Protein AF-0000000072271164 (afdb_homodimer)

Secondary structure (DSSP, 8-state):
---EEEEEEPPPBPP-TTS-GGGPPBPTTTTTTHHHHHHH-SSPPSEEEE-SSHHHHHHHHHHHHHHT--EEE-TT-SPS---S-----HHHHHHHHHHHHHSTTS--STTS-HHHHHHHHHHHHHHHHHH---SEEEEEE-HHHHHHHHHHHHT--HHHHHHH--TT-EEEEETTT-PBPP---/---EEEEEEPPPBP--TTS-GGGPPBPTTTTTTHHHHHHH-SSPPSEEEE-SSHHHHHHHHHHHHHHT--EEE-TT-SPS---S-----HHHHHHHHHHHHHSTTS--STTS-HHHHHHHHHHHHHHHHHH---SEEEEEE-HHHHHHHHHHHHT--HHHHHHH--TT-EEEEETTT-PBPP---

Foldseek 3Di:
DFFKEKEAEFFDWDDDPPAFPLATAHDPCRCVCVVVLCVQDPPPAQEEEEAPRHRQQVRRVVNCVVSVHYYDYDPLQAAFAARDPDDDDPVVVLVQVLVLQVVQVDCRHHDHGNVRSQVSNVVRLVVVCVVDVTRYYYYYGHLQNLLSNLCVLAVHRSSVSSVVRDHRDIFMARSPSSHTDPRPD/DFFKEKEAEFFDWDDDPPAFPLATAHDPCRCVCVVVLCVQDPPQAQEEEEAPRRRQQVRRVVNCVVSVHYYDYDPLQAAFAARDRDDDDPVVVLVQVLVLQVVQVDDRHHDHGNVRSQVSNVVRLVVVCVVDVTRYYYYYGHLQNLLSNLCVLAVHRSSVSSVPRHHRDIFMARSPSSHTDPRPD

pLDDT: mean 94.91, std 8.64, range [38.69, 99.0]

Nearest PDB structures (foldseek):
  2qni-assembly1_A-2  TM=7.918E-01  e=1.607E-12  Agrobacterium fabrum str. C58
  6s2q-assembly2_D  TM=7.439E-01  e=1.035E-08  Mycobacterium tuberculosis H37Rv
  6s2q-assembly1_A  TM=7.344E-01  e=2.408E-08  Mycobacterium tuberculosis H37Rv
  3hjg-assembly1_B  TM=7.198E-01  e=5.602E-08  Vibrio parahaemolyticus
  2a6p-assembly1_B  TM=6.853E-01  e=3.933E-07  Mycobacterium tuberculosis H37Rv

Organism: Deinococcus radiodurans (strain ATCC 13939 / DSM 20539 / JCM 16871 / CCUG 27074 / LMG 4051 / NBRC 15346 / NCIMB 9279 / VKM B-1422 / R1) (NCBI:txid243230)

Structure (mmCIF, N/CA/C/O backbone):
data_AF-0000000072271164-model_v1
#
loop_
_entity.id
_entity.type
_entity.pdbx_description
1 polymer 'Histidine phosphatase family protein'
#
loop_
_atom_site.group_PDB
_atom_site.id
_atom_site.type_symbol
_atom_site.label_atom_id
_atom_site.label_alt_id
_atom_site.label_comp_id
_atom_site.label_asym_id
_atom_site.label_entity_id
_atom_site.label_seq_id
_atom_site.pdbx_PDB_ins_code
_atom_site.Cartn_x
_atom_site.Cartn_y
_atom_site.Cartn_z
_atom_site.occupancy
_atom_site.B_iso_or_equiv
_atom_site.auth_seq_id
_atom_site.auth_comp_id
_atom_site.auth_asym_id
_atom_site.auth_atom_id
_atom_site.pdbx_PDB_model_num
ATOM 1 N N . MET A 1 1 ? 17.078 21.047 15.586 1 64.75 1 MET A N 1
ATOM 2 C CA . MET A 1 1 ? 15.656 21.344 15.812 1 64.75 1 MET A CA 1
ATOM 3 C C . MET A 1 1 ? 14.789 20.156 15.438 1 64.75 1 MET A C 1
ATOM 5 O O . MET A 1 1 ? 15.141 19.375 14.547 1 64.75 1 MET A O 1
ATOM 9 N N . PRO A 1 2 ? 13.766 19.875 16.188 1 86.12 2 PRO A N 1
ATOM 10 C CA . PRO A 1 2 ? 12.984 18.672 15.883 1 86.12 2 PRO A CA 1
ATOM 11 C C . PRO A 1 2 ? 12.266 18.766 14.539 1 86.12 2 PRO A C 1
ATOM 13 O O . PRO A 1 2 ? 11.836 19.844 14.133 1 86.12 2 PRO A O 1
ATOM 16 N N . ARG A 1 3 ? 12.266 17.75 13.75 1 95.94 3 ARG A N 1
ATOM 17 C CA . ARG A 1 3 ? 11.625 17.688 12.445 1 95.94 3 ARG A CA 1
ATOM 18 C C . ARG A 1 3 ? 10.102 17.734 12.578 1 95.94 3 ARG A C 1
ATOM 20 O O . ARG A 1 3 ? 9.547 17.297 13.586 1 95.94 3 ARG A O 1
ATOM 27 N N . THR A 1 4 ? 9.422 18.438 11.633 1 97.75 4 THR A N 1
ATOM 28 C CA . THR A 1 4 ? 7.969 18.609 11.648 1 97.75 4 THR A CA 1
ATOM 29 C C . THR A 1 4 ? 7.312 17.75 10.57 1 97.75 4 THR A C 1
ATOM 31 O O . THR A 1 4 ? 7.805 17.672 9.445 1 97.75 4 THR A O 1
ATOM 34 N N . LEU A 1 5 ? 6.266 17.109 10.984 1 98.44 5 LEU A N 1
ATOM 35 C CA . LEU A 1 5 ? 5.434 16.328 10.07 1 98.44 5 LEU A CA 1
ATOM 36 C C . LEU A 1 5 ? 4.016 16.875 10.023 1 98.44 5 LEU A C 1
ATOM 38 O O . LEU A 1 5 ? 3.307 16.891 11.031 1 98.44 5 LEU A O 1
ATOM 42 N N . HIS A 1 6 ? 3.623 17.406 8.867 1 98.75 6 HIS A N 1
ATOM 43 C CA . HIS A 1 6 ? 2.232 17.766 8.625 1 98.75 6 HIS A CA 1
ATOM 44 C C . HIS A 1 6 ? 1.462 16.594 8.008 1 98.75 6 HIS A C 1
ATOM 46 O O . HIS A 1 6 ? 1.833 16.094 6.941 1 98.75 6 HIS A O 1
ATOM 52 N N . LEU A 1 7 ? 0.454 16.109 8.711 1 98.88 7 LEU A N 1
ATOM 53 C CA . LEU A 1 7 ? -0.49 15.164 8.133 1 98.88 7 LEU A CA 1
ATOM 54 C C . LEU A 1 7 ? -1.737 15.883 7.629 1 98.88 7 LEU A C 1
ATOM 56 O O . LEU A 1 7 ? -2.385 16.625 8.375 1 98.88 7 LEU A O 1
ATOM 60 N N . ILE A 1 8 ? -2.051 15.656 6.367 1 98.88 8 ILE A N 1
ATOM 61 C CA . ILE A 1 8 ? -3.16 16.359 5.727 1 98.88 8 ILE A CA 1
ATOM 62 C C . ILE A 1 8 ? -4.145 15.344 5.145 1 98.88 8 ILE A C 1
ATOM 64 O O . ILE A 1 8 ? -3.744 14.422 4.422 1 98.88 8 ILE A O 1
ATOM 68 N N . LYS A 1 9 ? -5.406 15.445 5.484 1 98.94 9 LYS A N 1
ATOM 69 C CA . LYS A 1 9 ? -6.438 14.656 4.816 1 98.94 9 LYS A CA 1
ATOM 70 C C . LYS A 1 9 ? -6.719 15.195 3.418 1 98.94 9 LYS A C 1
ATOM 72 O O . LYS A 1 9 ? -6.836 16.406 3.223 1 98.94 9 LYS A O 1
ATOM 77 N N . HIS A 1 10 ? -6.867 14.367 2.473 1 98.88 10 HIS A N 1
ATOM 78 C CA . HIS A 1 10 ? -7.125 14.742 1.088 1 98.88 10 HIS A CA 1
ATOM 79 C C . HIS A 1 10 ? -8.383 15.586 0.973 1 98.88 10 HIS A C 1
ATOM 81 O O . HIS A 1 10 ? -9.164 15.688 1.925 1 98.88 10 HIS A O 1
ATOM 87 N N . GLY A 1 11 ? -8.523 16.266 -0.207 1 98.81 11 GLY A N 1
ATOM 88 C CA . GLY A 1 11 ? -9.719 17.031 -0.505 1 98.81 11 GLY A CA 1
ATOM 89 C C . GLY A 1 11 ? -10.945 16.172 -0.714 1 98.81 11 GLY A C 1
ATOM 90 O O . GLY A 1 11 ? -10.836 14.945 -0.822 1 98.81 11 GLY A O 1
ATOM 91 N N . GLN A 1 12 ? -12.086 16.781 -0.819 1 98.25 12 GLN A N 1
ATOM 92 C CA . GLN A 1 12 ? -13.367 16.094 -0.943 1 98.25 12 GLN A CA 1
ATOM 93 C C . GLN A 1 12 ? -13.445 15.305 -2.24 1 98.25 12 GLN A C 1
ATOM 95 O O . GLN A 1 12 ? -13.289 15.859 -3.328 1 98.25 12 GLN A O 1
ATOM 100 N N . PRO A 1 13 ? -13.703 13.984 -2.135 1 97.44 13 PRO A N 1
ATOM 101 C CA . PRO A 1 13 ? -13.844 13.18 -3.354 1 97.44 13 PRO A CA 1
ATOM 102 C C . PRO A 1 13 ? -15.258 13.219 -3.93 1 97.44 13 PRO A C 1
ATOM 104 O O . PRO A 1 13 ? -16.219 13.531 -3.211 1 97.44 13 PRO A O 1
ATOM 107 N N . THR A 1 14 ? -15.336 12.969 -5.238 1 95.62 14 THR A N 1
ATOM 108 C CA . THR A 1 14 ? -16.625 12.633 -5.824 1 95.62 14 THR A CA 1
ATOM 109 C C . THR A 1 14 ? -17.016 11.195 -5.473 1 95.62 14 THR A C 1
ATOM 111 O O . THR A 1 14 ? -16.266 10.258 -5.746 1 95.62 14 THR A O 1
ATOM 114 N N . LEU A 1 15 ? -18.172 11.07 -4.832 1 89.75 15 LEU A N 1
ATOM 115 C CA . LEU A 1 15 ? -18.656 9.734 -4.512 1 89.75 15 LEU A CA 1
ATOM 116 C C . LEU A 1 15 ? -19.266 9.062 -5.742 1 89.75 15 LEU A C 1
ATOM 118 O O . LEU A 1 15 ? -20.188 9.602 -6.352 1 89.75 15 LEU A O 1
ATOM 122 N N . VAL A 1 16 ? -18.672 8 -6.16 1 88.38 16 VAL A N 1
ATOM 123 C CA . VAL A 1 16 ? -19.156 7.266 -7.32 1 88.38 16 VAL A CA 1
ATOM 124 C C . VAL A 1 16 ? -19.656 5.891 -6.891 1 88.38 16 VAL A C 1
ATOM 126 O O . VAL A 1 16 ? -18.875 5.039 -6.461 1 88.38 16 VAL A O 1
ATOM 129 N N . PRO A 1 17 ? -20.938 5.668 -7.102 1 84.5 17 PRO A N 1
ATOM 130 C CA . PRO A 1 17 ? -21.484 4.367 -6.707 1 84.5 17 PRO A CA 1
ATOM 131 C C . PRO A 1 17 ? -20.797 3.201 -7.41 1 84.5 17 PRO A C 1
ATOM 133 O O . PRO A 1 17 ? -20.359 3.338 -8.555 1 84.5 17 PRO A O 1
ATOM 136 N N . ASP A 1 18 ? -20.594 2.047 -6.77 1 84.44 18 ASP A N 1
ATOM 137 C CA . ASP A 1 18 ? -20.094 0.778 -7.289 1 84.44 18 ASP A CA 1
ATOM 138 C C . ASP A 1 18 ? -18.609 0.874 -7.637 1 84.44 18 ASP A C 1
ATOM 140 O O . ASP A 1 18 ? -18.062 -0.008 -8.305 1 84.44 18 ASP A O 1
ATOM 144 N N . VAL A 1 19 ? -18.062 2.07 -7.379 1 87.88 19 VAL A N 1
ATOM 145 C CA . VAL A 1 19 ? -16.609 2.227 -7.516 1 87.88 19 VAL A CA 1
ATOM 146 C C . VAL A 1 19 ? -15.969 2.273 -6.137 1 87.88 19 VAL A C 1
ATOM 148 O O . VAL A 1 19 ? -16.406 3.029 -5.266 1 87.88 19 VAL A O 1
ATOM 151 N N . PRO A 1 20 ? -14.984 1.447 -5.961 1 90 20 PRO A N 1
ATOM 152 C CA . PRO A 1 20 ? -14.32 1.476 -4.656 1 90 20 PRO A CA 1
ATOM 153 C C . PRO A 1 20 ? -13.766 2.855 -4.309 1 90 20 PRO A C 1
ATOM 155 O O . PRO A 1 20 ? -13.25 3.559 -5.184 1 90 20 PRO A O 1
ATOM 158 N N . ALA A 1 21 ? -13.805 3.203 -3.066 1 91.94 21 ALA A N 1
ATOM 159 C CA . ALA A 1 21 ? -13.445 4.539 -2.592 1 91.94 21 ALA A CA 1
ATOM 160 C C . ALA A 1 21 ? -12 4.879 -2.951 1 91.94 21 ALA A C 1
ATOM 162 O O . ALA A 1 21 ? -11.68 6.035 -3.225 1 91.94 21 ALA A O 1
ATOM 163 N N . HIS A 1 22 ? -11.133 3.875 -2.988 1 95 22 HIS A N 1
ATOM 164 C CA . HIS A 1 22 ? -9.719 4.137 -3.236 1 95 22 HIS A CA 1
ATOM 165 C C . HIS A 1 22 ? -9.477 4.547 -4.684 1 95 22 HIS A C 1
ATOM 167 O O . HIS A 1 22 ? -8.383 4.992 -5.035 1 95 22 HIS A O 1
ATOM 173 N N . GLU A 1 23 ? -10.547 4.496 -5.492 1 94.94 23 GLU A N 1
ATOM 174 C CA . GLU A 1 23 ? -10.43 4.875 -6.898 1 94.94 23 GLU A CA 1
ATOM 175 C C . GLU A 1 23 ? -11.078 6.238 -7.152 1 94.94 23 GLU A C 1
ATOM 177 O O . GLU A 1 23 ? -11.008 6.766 -8.266 1 94.94 23 GLU A O 1
ATOM 182 N N . TRP A 1 24 ? -11.703 6.828 -6.16 1 96 24 TRP A N 1
ATOM 183 C CA . TRP A 1 24 ? -12.438 8.078 -6.328 1 96 24 TRP A CA 1
ATOM 184 C C . TRP A 1 24 ? -11.484 9.227 -6.629 1 96 24 TRP A C 1
ATOM 186 O O . TRP A 1 24 ? -10.367 9.273 -6.105 1 96 24 TRP A O 1
ATOM 196 N N . HIS A 1 25 ? -11.93 10.156 -7.414 1 97.88 25 HIS A N 1
ATOM 197 C CA . HIS A 1 25 ? -11.219 11.391 -7.738 1 97.88 25 HIS A CA 1
ATOM 198 C C . HIS A 1 25 ? -11.789 12.57 -6.957 1 97.88 25 HIS A C 1
ATOM 200 O O . HIS A 1 25 ? -12.844 12.453 -6.332 1 97.88 25 HIS A O 1
ATOM 206 N N . LEU A 1 26 ? -11.109 13.672 -7.008 1 98.5 26 LEU A N 1
ATOM 207 C CA . LEU A 1 26 ? -11.547 14.891 -6.324 1 98.5 26 LEU A CA 1
ATOM 208 C C . LEU A 1 26 ? -12.828 15.43 -6.957 1 98.5 26 LEU A C 1
ATOM 210 O O . LEU A 1 26 ? -12.977 15.414 -8.18 1 98.5 26 LEU A O 1
ATOM 214 N N . ALA A 1 27 ? -13.648 15.969 -6.125 1 98.12 27 ALA A N 1
ATOM 215 C CA . ALA A 1 27 ? -14.781 16.75 -6.598 1 98.12 27 ALA A CA 1
ATOM 216 C C . ALA A 1 27 ? -14.328 18.078 -7.207 1 98.12 27 ALA A C 1
ATOM 218 O O . ALA A 1 27 ? -13.227 18.547 -6.922 1 98.12 27 ALA A O 1
ATOM 219 N N . PRO A 1 28 ? -15.039 18.766 -8.164 1 96.31 28 PRO A N 1
ATOM 220 C CA . PRO A 1 28 ? -14.641 20 -8.844 1 96.31 28 PRO A CA 1
ATOM 221 C C . PRO A 1 28 ? -14.242 21.109 -7.863 1 96.31 28 PRO A C 1
ATOM 223 O O . PRO A 1 28 ? -13.305 21.875 -8.141 1 96.31 28 PRO A O 1
ATOM 226 N N . ASP A 1 29 ? -14.859 21.281 -6.68 1 96.75 29 ASP A N 1
ATOM 227 C CA . ASP A 1 29 ? -14.578 22.375 -5.746 1 96.75 29 ASP A CA 1
ATOM 228 C C . ASP A 1 29 ? -13.805 21.859 -4.531 1 96.75 29 ASP A C 1
ATOM 230 O O . ASP A 1 29 ? -13.742 22.547 -3.504 1 96.75 29 ASP A O 1
ATOM 234 N N . ALA A 1 30 ? -13.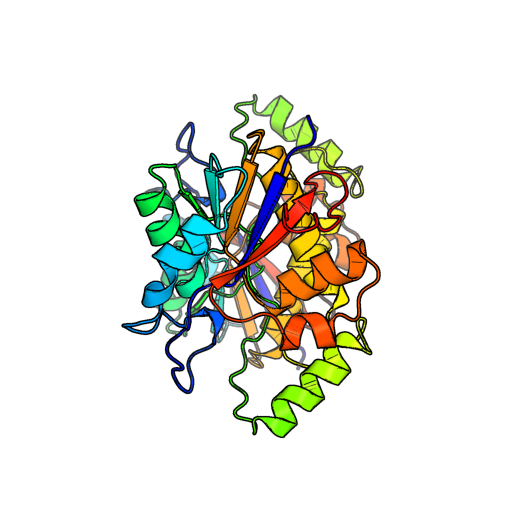109 20.719 -4.703 1 98.31 30 ALA A N 1
ATOM 235 C CA . ALA A 1 30 ? -12.477 20.047 -3.574 1 98.31 30 ALA A CA 1
ATOM 236 C C . ALA A 1 30 ? -11.281 20.844 -3.057 1 98.31 30 ALA A C 1
ATOM 238 O O . ALA A 1 30 ? -10.867 20.672 -1.909 1 98.31 30 ALA A O 1
ATOM 239 N N . LEU A 1 31 ? -10.75 21.75 -3.906 1 98.19 31 LEU A N 1
ATOM 240 C CA . LEU A 1 31 ? -9.5 22.406 -3.551 1 98.19 31 LEU A CA 1
ATOM 241 C C . LEU A 1 31 ? -9.727 23.891 -3.289 1 98.19 31 LEU A C 1
ATOM 243 O O . LEU A 1 31 ? -8.773 24.672 -3.203 1 98.19 31 LEU A O 1
ATOM 247 N N . ASP A 1 32 ? -11 24.297 -3.139 1 97.75 32 ASP A N 1
ATOM 248 C CA . ASP A 1 32 ? -11.328 25.688 -2.859 1 97.75 32 ASP A CA 1
ATOM 249 C C . ASP A 1 32 ? -10.727 26.141 -1.531 1 97.75 32 ASP A C 1
ATOM 251 O O . ASP A 1 32 ? -10.414 27.312 -1.353 1 97.75 32 ASP A O 1
ATOM 255 N N . GLY A 1 33 ? -10.5 25.25 -0.618 1 97.94 33 GLY A N 1
ATOM 256 C CA . GLY A 1 33 ? -9.961 25.547 0.695 1 97.94 33 GLY A CA 1
ATOM 257 C C . GLY A 1 33 ? -8.445 25.5 0.742 1 97.94 33 GLY A C 1
ATOM 258 O O . GLY A 1 33 ? -7.844 25.703 1.798 1 97.94 33 GLY A O 1
ATOM 259 N N . LEU A 1 34 ? -7.797 25.281 -0.36 1 98.06 34 LEU A N 1
ATOM 260 C CA . LEU A 1 34 ? -6.352 25.094 -0.416 1 98.06 34 LEU A CA 1
ATOM 261 C C . LEU A 1 34 ? -5.621 26.328 0.107 1 98.06 34 LEU A C 1
ATOM 263 O O . LEU A 1 34 ? -4.656 26.219 0.865 1 98.06 34 LEU A O 1
ATOM 267 N N . PRO A 1 35 ? -6.039 27.578 -0.259 1 97.94 35 PRO A N 1
ATOM 268 C CA . PRO A 1 35 ? -5.359 28.766 0.274 1 97.94 35 PRO A CA 1
ATOM 269 C C . PRO A 1 35 ? -5.375 28.812 1.8 1 97.94 35 PRO A C 1
ATOM 271 O O . PRO A 1 35 ? -4.379 29.203 2.418 1 97.94 35 PRO A O 1
ATOM 274 N N . ASP A 1 36 ? -6.48 28.438 2.389 1 97.75 36 ASP A N 1
ATOM 275 C CA . ASP A 1 36 ? -6.57 28.391 3.846 1 97.75 36 ASP A CA 1
ATOM 276 C C . ASP A 1 36 ? -5.605 27.359 4.426 1 97.75 36 ASP A C 1
ATOM 278 O O . ASP A 1 36 ? -4.957 27.609 5.445 1 97.75 36 ASP A O 1
ATOM 282 N N . LEU A 1 37 ? -5.523 26.188 3.846 1 98.12 37 LEU A N 1
ATOM 283 C CA . LEU A 1 37 ? -4.578 25.156 4.266 1 98.12 37 LEU A CA 1
ATOM 284 C C . LEU A 1 37 ? -3.145 25.656 4.191 1 98.12 37 LEU A C 1
ATOM 286 O O . LEU A 1 37 ? -2.367 25.484 5.133 1 98.12 37 LEU A O 1
ATOM 290 N N . LEU A 1 38 ? -2.816 26.328 3.094 1 98.06 38 LEU A N 1
ATOM 291 C CA . LEU A 1 38 ? -1.475 26.859 2.877 1 98.06 38 LEU A CA 1
ATOM 292 C C . LEU A 1 38 ? -1.078 27.812 3.998 1 98.06 38 LEU A C 1
ATOM 294 O O . LEU A 1 38 ? 0.053 27.766 4.484 1 98.06 38 LEU A O 1
ATOM 298 N N . ALA A 1 39 ? -2.035 28.578 4.422 1 96.94 39 ALA A N 1
ATOM 299 C CA . ALA A 1 39 ? -1.793 29.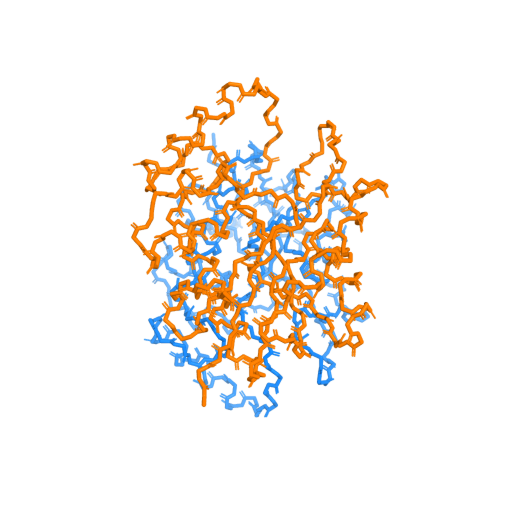594 5.449 1 96.94 39 ALA A CA 1
ATOM 300 C C . ALA A 1 39 ? -1.51 28.953 6.801 1 96.94 39 ALA A C 1
ATOM 302 O O . ALA A 1 39 ? -0.876 29.547 7.668 1 96.94 39 ALA A O 1
ATOM 303 N N . ARG A 1 40 ? -1.937 27.703 6.98 1 96.56 40 ARG A N 1
ATOM 304 C CA . ARG A 1 40 ? -1.816 27.016 8.266 1 96.56 40 ARG A CA 1
ATOM 305 C C . ARG A 1 40 ? -0.54 26.188 8.328 1 96.56 40 ARG A C 1
ATOM 307 O O . ARG A 1 40 ? -0.166 25.688 9.391 1 96.56 40 ARG A O 1
ATOM 314 N N . LEU A 1 41 ? 0.119 26 7.234 1 97.31 41 LEU A N 1
ATOM 315 C CA . LEU A 1 41 ? 1.332 25.203 7.172 1 97.31 41 LEU A CA 1
ATOM 316 C C . LEU A 1 41 ? 2.523 25.953 7.738 1 97.31 41 LEU A C 1
ATOM 318 O O . LEU A 1 41 ? 3.24 26.641 7 1 97.31 41 LEU A O 1
ATOM 322 N N . ASP A 1 42 ? 2.744 25.766 8.977 1 95.06 42 ASP A N 1
ATOM 323 C CA . ASP A 1 42 ? 3.852 26.375 9.703 1 95.06 42 ASP A CA 1
ATOM 324 C C . ASP A 1 42 ? 4.535 25.375 10.625 1 95.06 42 ASP A C 1
ATOM 326 O O . ASP A 1 42 ? 3.926 24.875 11.578 1 95.06 42 ASP A O 1
ATOM 330 N N . PRO A 1 43 ? 5.777 25.125 10.422 1 96.5 43 PRO A N 1
ATOM 331 C CA . PRO A 1 43 ? 6.656 25.641 9.367 1 96.5 43 PRO A CA 1
ATOM 332 C C . PRO A 1 43 ? 6.254 25.172 7.973 1 96.5 43 PRO A C 1
ATOM 334 O O . PRO A 1 43 ? 5.559 24.156 7.84 1 96.5 43 PRO A O 1
ATOM 337 N N . ARG A 1 44 ? 6.656 25.906 6.98 1 97.38 44 ARG A N 1
ATOM 338 C CA . ARG A 1 44 ? 6.422 25.547 5.586 1 97.38 44 ARG A CA 1
ATOM 339 C C . ARG A 1 44 ? 7.125 24.25 5.219 1 97.38 44 ARG A C 1
ATOM 341 O O . ARG A 1 44 ? 8.312 24.078 5.512 1 97.38 44 ARG A O 1
ATOM 348 N N . PRO A 1 45 ? 6.41 23.312 4.633 1 98.31 45 PRO A N 1
ATOM 349 C CA . PRO A 1 45 ? 7.082 22.078 4.25 1 98.31 45 PRO A CA 1
ATOM 350 C C . PRO A 1 45 ? 8.016 22.25 3.053 1 98.31 45 PRO A C 1
ATOM 352 O O . PRO A 1 45 ? 7.715 23.031 2.141 1 98.31 45 PRO A O 1
ATOM 355 N N . ASP A 1 46 ? 9.047 21.453 3.051 1 98.06 46 ASP A N 1
ATOM 356 C CA . ASP A 1 46 ? 10.039 21.438 1.981 1 98.06 46 ASP A CA 1
ATOM 357 C C . ASP A 1 46 ? 9.703 20.375 0.935 1 98.06 46 ASP A C 1
ATOM 359 O O . ASP A 1 46 ? 10.227 20.406 -0.178 1 98.06 46 ASP A O 1
ATOM 363 N N . PHE A 1 47 ? 8.891 19.516 1.297 1 98.25 47 PHE A N 1
ATOM 364 C CA . PHE A 1 47 ? 8.578 18.359 0.479 1 98.25 47 PHE A CA 1
ATOM 365 C C . PHE A 1 47 ? 7.188 17.828 0.803 1 98.25 47 PHE A C 1
ATOM 367 O O . PHE A 1 47 ? 6.773 17.812 1.964 1 98.25 47 PHE A O 1
ATOM 374 N N . VAL A 1 48 ? 6.465 17.422 -0.251 1 98.88 48 VAL A N 1
ATOM 375 C CA . VAL A 1 48 ? 5.141 16.844 -0.085 1 98.88 48 VAL A CA 1
ATOM 376 C C . VAL A 1 48 ? 5.164 15.383 -0.531 1 98.88 48 VAL A C 1
ATOM 378 O O . VAL A 1 48 ? 5.699 15.055 -1.594 1 98.88 48 VAL A O 1
ATOM 381 N N . VAL A 1 49 ? 4.715 14.516 0.325 1 98.75 49 VAL A N 1
ATOM 382 C CA . VAL A 1 49 ? 4.508 13.109 0.016 1 98.75 49 VAL A CA 1
ATOM 383 C C . VAL A 1 49 ? 3.021 12.773 0.078 1 98.75 49 VAL A C 1
ATOM 385 O O . VAL A 1 49 ? 2.262 13.43 0.798 1 98.75 49 VAL A O 1
ATOM 388 N N . CYS A 1 50 ? 2.605 11.758 -0.708 1 98.88 50 CYS A N 1
ATOM 389 C CA . CYS A 1 50 ? 1.171 11.492 -0.684 1 98.88 50 CYS A CA 1
ATOM 390 C C . CYS A 1 50 ? 0.884 10.016 -0.93 1 98.88 50 CYS A C 1
ATOM 392 O O . CYS A 1 50 ? 1.747 9.281 -1.418 1 98.88 50 CYS A O 1
ATOM 394 N N . SER A 1 51 ? -0.279 9.602 -0.475 1 98.75 51 SER A N 1
ATOM 395 C CA . SER A 1 51 ? -0.898 8.352 -0.907 1 98.75 51 SER A CA 1
ATOM 396 C C . SER A 1 51 ? -1.028 8.297 -2.426 1 98.75 51 SER A C 1
ATOM 398 O O . SER A 1 51 ? -1.23 9.328 -3.074 1 98.75 51 SER A O 1
ATOM 400 N N . GLU A 1 52 ? -0.984 7.07 -2.949 1 97.5 52 GLU A N 1
ATOM 401 C CA . GLU A 1 52 ? -1.107 6.867 -4.391 1 97.5 52 GLU A CA 1
ATOM 402 C C . GLU A 1 52 ? -2.561 6.988 -4.844 1 97.5 52 GLU A C 1
ATOM 404 O O . GLU A 1 52 ? -2.842 7.039 -6.043 1 97.5 52 GLU A O 1
ATOM 409 N N . GLU A 1 53 ? -3.549 6.941 -3.906 1 98 53 GLU A N 1
ATOM 410 C CA . GLU A 1 53 ? -4.945 7.074 -4.309 1 98 53 GLU A CA 1
ATOM 411 C C . GLU A 1 53 ? -5.184 8.383 -5.059 1 98 53 GLU A C 1
ATOM 413 O O . GLU A 1 53 ? -4.648 9.43 -4.68 1 98 53 GLU A O 1
ATOM 418 N N . PRO A 1 54 ? -6.031 8.398 -6.09 1 98.06 54 PRO A N 1
ATOM 419 C CA . PRO A 1 54 ? -6.184 9.555 -6.98 1 98.06 54 PRO A CA 1
ATOM 420 C C . PRO A 1 54 ? -6.547 10.828 -6.227 1 98.06 54 PRO A C 1
ATOM 422 O O . PRO A 1 54 ? -6.012 11.898 -6.523 1 98.06 54 PRO A O 1
ATOM 425 N N . LYS A 1 55 ? -7.441 10.797 -5.258 1 98.62 55 LYS A N 1
ATOM 426 C CA . LYS A 1 55 ? -7.879 11.992 -4.547 1 98.62 55 LYS A CA 1
ATOM 427 C C . LYS A 1 55 ? -6.746 12.578 -3.713 1 98.62 55 LYS A C 1
ATOM 429 O O . LYS A 1 55 ? -6.609 13.805 -3.615 1 98.62 55 LYS A O 1
ATOM 434 N N . ALA A 1 56 ? -5.945 11.727 -3.105 1 98.81 56 ALA A N 1
ATOM 435 C CA . ALA A 1 56 ? -4.809 12.195 -2.311 1 98.81 56 ALA A CA 1
ATOM 436 C C . ALA A 1 56 ? -3.697 12.727 -3.205 1 98.81 56 ALA A C 1
ATOM 438 O O . ALA A 1 56 ? -3.094 13.766 -2.902 1 98.81 56 ALA A O 1
ATOM 439 N N . LYS A 1 57 ? -3.426 12.039 -4.254 1 98.56 57 LYS A N 1
ATOM 440 C CA . LYS A 1 57 ? -2.396 12.461 -5.203 1 98.56 57 LYS A CA 1
ATOM 441 C C . LYS A 1 57 ? -2.717 13.828 -5.793 1 98.56 57 LYS A C 1
ATOM 443 O O . LYS A 1 57 ? -1.854 14.711 -5.84 1 98.56 57 LYS A O 1
ATOM 448 N N . ALA A 1 58 ? -3.943 14 -6.227 1 98.81 58 ALA A N 1
ATOM 449 C CA . ALA A 1 58 ? -4.355 15.266 -6.812 1 98.81 58 ALA A CA 1
ATOM 450 C C . ALA A 1 58 ? -4.25 16.406 -5.793 1 98.81 58 ALA A C 1
ATOM 452 O O . ALA A 1 58 ? -3.805 17.5 -6.125 1 98.81 58 ALA A O 1
ATOM 453 N N . THR A 1 59 ? -4.66 16.172 -4.539 1 98.94 59 THR A N 1
ATOM 454 C CA . THR A 1 59 ? -4.551 17.156 -3.469 1 98.94 59 THR A CA 1
ATOM 455 C C . THR A 1 59 ? -3.092 17.547 -3.244 1 98.94 59 THR A C 1
ATOM 457 O O . THR A 1 59 ? -2.771 18.734 -3.15 1 98.94 59 THR A O 1
ATOM 460 N N . ALA A 1 60 ? -2.252 16.516 -3.209 1 98.94 60 ALA A N 1
ATOM 461 C CA . ALA A 1 60 ? -0.831 16.734 -2.945 1 98.94 60 ALA A CA 1
ATOM 462 C C . ALA A 1 60 ? -0.175 17.531 -4.07 1 98.94 60 ALA A C 1
ATOM 464 O O . ALA A 1 60 ? 0.653 18.406 -3.82 1 98.94 60 ALA A O 1
ATOM 465 N N . GLN A 1 61 ? -0.517 17.219 -5.273 1 98.75 61 GLN A N 1
ATOM 466 C CA . GLN A 1 61 ? 0.042 17.906 -6.43 1 98.75 61 GLN A CA 1
ATOM 467 C C . GLN A 1 61 ? -0.337 19.391 -6.418 1 98.75 61 GLN A C 1
ATOM 469 O O . GLN A 1 61 ? 0.502 20.25 -6.684 1 98.75 61 GLN A O 1
ATOM 474 N N . ALA A 1 62 ? -1.604 19.672 -6.129 1 98.81 62 ALA A N 1
ATOM 475 C CA . ALA A 1 62 ? -2.053 21.062 -6.035 1 98.81 62 ALA A CA 1
ATOM 476 C C . ALA A 1 62 ? -1.323 21.797 -4.918 1 98.81 62 ALA A C 1
ATOM 478 O O . ALA A 1 62 ? -0.886 22.938 -5.098 1 98.81 62 ALA A O 1
ATOM 479 N N . LEU A 1 63 ? -1.197 21.109 -3.783 1 98.88 63 LEU A N 1
ATOM 480 C CA . LEU A 1 63 ? -0.508 21.672 -2.631 1 98.88 63 LEU A CA 1
ATOM 481 C C . LEU A 1 63 ? 0.95 21.984 -2.963 1 98.88 63 LEU A C 1
ATOM 483 O O . LEU A 1 63 ? 1.434 23.078 -2.709 1 98.88 63 LEU A O 1
ATOM 487 N N . ALA A 1 64 ? 1.632 21.047 -3.518 1 98.88 64 ALA A N 1
ATOM 488 C CA . ALA A 1 64 ? 3.047 21.172 -3.861 1 98.88 64 ALA A CA 1
ATOM 489 C C . ALA A 1 64 ? 3.262 22.281 -4.887 1 98.88 64 ALA A C 1
ATOM 491 O O . ALA A 1 64 ? 4.227 23.031 -4.797 1 98.88 64 ALA A O 1
ATOM 492 N N . ALA A 1 65 ? 2.393 22.328 -5.855 1 98.75 65 ALA A N 1
ATOM 493 C CA . ALA A 1 65 ? 2.473 23.375 -6.875 1 98.75 65 ALA A CA 1
ATOM 494 C C . ALA A 1 65 ? 2.352 24.766 -6.254 1 98.75 65 ALA A C 1
ATOM 496 O O . ALA A 1 65 ? 3.121 25.672 -6.582 1 98.75 65 ALA A O 1
ATOM 497 N N . ALA A 1 66 ? 1.415 24.906 -5.367 1 98.56 66 ALA A N 1
ATOM 498 C CA . ALA A 1 66 ? 1.193 26.188 -4.695 1 98.56 66 ALA A CA 1
ATOM 499 C C . ALA A 1 66 ? 2.395 26.578 -3.834 1 98.56 66 ALA A C 1
ATOM 501 O O . ALA A 1 66 ? 2.734 27.75 -3.721 1 98.56 66 ALA A O 1
ATOM 502 N N . LEU A 1 67 ? 3.049 25.578 -3.219 1 98.44 67 LEU A N 1
ATOM 503 C CA . LEU A 1 67 ? 4.184 25.781 -2.328 1 98.44 67 LEU A CA 1
ATOM 504 C C . LEU A 1 67 ? 5.477 25.938 -3.121 1 98.44 67 LEU A C 1
ATOM 506 O O . LEU A 1 67 ? 6.477 26.438 -2.596 1 98.44 67 LEU A O 1
ATOM 510 N N . GLY A 1 68 ? 5.484 25.484 -4.379 1 98.56 68 GLY A N 1
ATOM 511 C CA . GLY A 1 68 ? 6.707 25.469 -5.164 1 98.56 68 GLY A CA 1
ATOM 512 C C . GLY A 1 68 ? 7.711 24.438 -4.684 1 98.56 68 GLY A C 1
ATOM 513 O O . GLY A 1 68 ? 8.914 24.703 -4.645 1 98.56 68 GLY A O 1
ATOM 514 N N . VAL A 1 69 ? 7.273 23.297 -4.176 1 98.62 69 VAL A N 1
ATOM 515 C CA . VAL A 1 69 ? 8.141 22.25 -3.652 1 98.62 69 VAL A CA 1
ATOM 516 C C . VAL A 1 69 ? 7.863 20.938 -4.391 1 98.62 69 VAL A C 1
ATOM 518 O O . VAL A 1 69 ? 6.824 20.781 -5.031 1 98.62 69 VAL A O 1
ATOM 521 N N . PRO A 1 70 ? 8.797 19.922 -4.352 1 98.12 70 PRO A N 1
ATOM 522 C CA . PRO A 1 70 ? 8.57 18.641 -5 1 98.12 70 PRO A CA 1
ATOM 523 C C . PRO A 1 70 ? 7.492 17.812 -4.297 1 98.12 70 PRO A C 1
ATOM 525 O O . PRO A 1 70 ? 7.188 18.047 -3.127 1 98.12 70 PRO A O 1
ATOM 528 N N . CYS A 1 71 ? 6.895 16.953 -5.078 1 98.12 71 CYS A N 1
ATOM 529 C CA . CYS A 1 71 ? 5.867 16.031 -4.605 1 98.12 71 CYS A CA 1
ATOM 530 C C . CYS A 1 71 ? 6.105 14.625 -5.141 1 98.12 71 CYS A C 1
ATOM 532 O O . CYS A 1 71 ? 6.449 14.453 -6.312 1 98.12 71 CYS A O 1
ATOM 534 N N . ARG A 1 72 ? 5.98 13.656 -4.312 1 96.38 72 ARG A N 1
ATOM 535 C CA . ARG A 1 72 ? 6.09 12.281 -4.805 1 96.38 72 ARG A CA 1
ATOM 536 C C . ARG A 1 72 ? 5.117 11.359 -4.078 1 96.38 72 ARG A C 1
ATOM 538 O O . ARG A 1 72 ? 4.934 11.477 -2.863 1 96.38 72 ARG A O 1
ATOM 545 N N . PRO A 1 73 ? 4.445 10.492 -4.77 1 97.38 73 PRO A N 1
ATOM 546 C CA . PRO A 1 73 ? 3.676 9.438 -4.109 1 97.38 73 PRO A CA 1
ATOM 547 C C . PRO A 1 73 ? 4.562 8.367 -3.479 1 97.38 73 PRO A C 1
ATOM 549 O O . PRO A 1 73 ? 5.641 8.07 -4 1 97.38 73 PRO A O 1
ATOM 552 N N . MET A 1 74 ? 4.191 7.883 -2.379 1 96.94 74 MET A N 1
ATOM 553 C CA . MET A 1 74 ? 4.934 6.797 -1.746 1 96.94 74 MET A CA 1
ATOM 554 C C . MET A 1 74 ? 3.992 5.691 -1.281 1 96.94 74 MET A C 1
ATOM 556 O O . MET A 1 74 ? 2.865 5.965 -0.862 1 96.94 74 MET A O 1
ATOM 560 N N . LEU A 1 75 ? 4.477 4.453 -1.313 1 96.94 75 LEU A N 1
ATOM 561 C CA . LEU A 1 75 ? 3.674 3.262 -1.064 1 96.94 75 LEU A CA 1
ATOM 562 C C . LEU A 1 75 ? 3.34 3.131 0.418 1 96.94 75 LEU A C 1
ATOM 564 O O . LEU A 1 75 ? 4.082 3.619 1.271 1 96.94 75 LEU A O 1
ATOM 568 N N . GLY A 1 76 ? 2.221 2.498 0.726 1 97.31 76 GLY A N 1
ATOM 569 C CA . GLY A 1 76 ? 1.863 2.164 2.096 1 97.31 76 GLY A CA 1
ATOM 570 C C . GLY A 1 76 ? 1.039 3.242 2.775 1 97.31 76 GLY A C 1
ATOM 571 O O . GLY A 1 76 ? 0.59 3.064 3.91 1 97.31 76 GLY A O 1
ATOM 572 N N . LEU A 1 77 ? 0.772 4.406 2.059 1 98.69 77 LEU A N 1
ATOM 573 C CA . LEU A 1 77 ? 0.096 5.543 2.674 1 98.69 77 LEU A CA 1
ATOM 574 C C . LEU A 1 77 ? -1.398 5.516 2.371 1 98.69 77 LEU A C 1
ATOM 576 O O . LEU A 1 77 ? -2.127 6.445 2.729 1 98.69 77 LEU A O 1
ATOM 580 N N . HIS A 1 78 ? -1.884 4.449 1.764 1 98.44 78 HIS A N 1
ATOM 581 C CA . HIS A 1 78 ? -3.289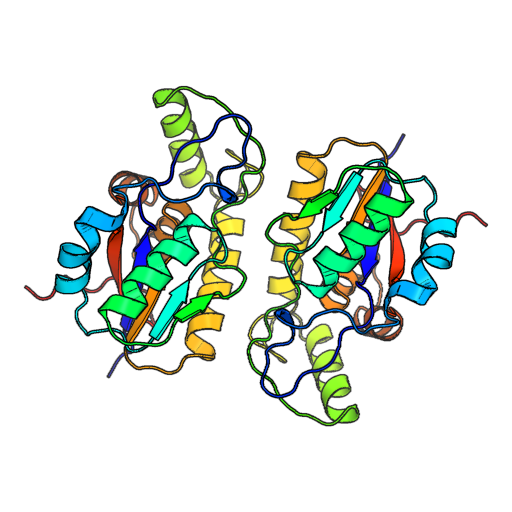 4.352 1.384 1 98.44 78 HIS A CA 1
ATOM 582 C C . HIS A 1 78 ? -4.184 4.238 2.611 1 98.44 78 HIS A C 1
ATOM 584 O O . HIS A 1 78 ? -3.699 3.99 3.719 1 98.44 78 HIS A O 1
ATOM 590 N N . GLU A 1 79 ? -5.438 4.402 2.439 1 98.19 79 GLU A N 1
ATOM 591 C CA . GLU A 1 79 ? -6.453 4.27 3.477 1 98.19 79 GLU A CA 1
ATOM 592 C C . GLU A 1 79 ? -6.625 2.811 3.895 1 98.19 79 GLU A C 1
ATOM 594 O O . GLU A 1 79 ? -6.078 1.909 3.26 1 98.19 79 GLU A O 1
ATOM 599 N N . HIS A 1 80 ? -7.277 2.6 5.051 1 96.06 80 HIS A N 1
ATOM 600 C CA . HIS A 1 80 ? -7.578 1.222 5.422 1 96.06 80 HIS A CA 1
ATOM 601 C C . HIS A 1 80 ? -8.336 0.506 4.309 1 96.06 80 HIS A C 1
ATOM 603 O O . HIS A 1 80 ? -9.086 1.136 3.559 1 96.06 80 HIS A O 1
ATOM 609 N N . LEU A 1 81 ? -8.086 -0.777 4.125 1 96.31 81 LEU A N 1
ATOM 610 C CA . LEU A 1 81 ? -8.602 -1.541 2.996 1 96.31 81 LEU A CA 1
ATOM 611 C C . LEU A 1 81 ? -10.117 -1.674 3.076 1 96.31 81 LEU A C 1
ATOM 613 O O . LEU A 1 81 ? -10.648 -2.24 4.035 1 96.31 81 LEU A O 1
ATOM 617 N N . ARG A 1 82 ? -10.812 -1.071 2.105 1 92.06 82 ARG A N 1
ATOM 618 C CA . ARG A 1 82 ? -12.258 -1.144 1.941 1 92.06 82 ARG A CA 1
ATOM 619 C C . ARG A 1 82 ? -12.641 -1.329 0.475 1 92.06 82 ARG A C 1
ATOM 621 O O . ARG A 1 82 ? -13.047 -0.378 -0.191 1 92.06 82 ARG A O 1
ATOM 628 N N . TYR A 1 83 ? -12.57 -2.557 0.025 1 89.25 83 TYR A N 1
ATOM 629 C CA . TYR A 1 83 ? -12.812 -2.842 -1.384 1 89.25 83 TYR A CA 1
ATOM 630 C C . TYR A 1 83 ? -14.312 -2.873 -1.679 1 89.25 83 TYR A C 1
ATOM 632 O O . TYR A 1 83 ? -14.734 -2.604 -2.807 1 89.25 83 TYR A O 1
ATOM 640 N N . GLY A 1 84 ? -15.039 -3.268 -0.697 1 75.31 84 GLY A N 1
ATOM 641 C CA . GLY A 1 84 ? -16.469 -3.389 -0.889 1 75.31 84 GLY A CA 1
ATOM 642 C C . GLY A 1 84 ? -17.203 -2.064 -0.777 1 75.31 84 GLY A C 1
ATOM 643 O O . GLY A 1 84 ? -16.703 -1.12 -0.169 1 75.31 84 GLY A O 1
ATOM 644 N N . ASN A 1 85 ? -18.125 -1.688 -1.651 1 65.62 85 ASN A N 1
ATOM 645 C CA . ASN A 1 85 ? -18.984 -0.508 -1.57 1 65.62 85 ASN A CA 1
ATOM 646 C C . ASN A 1 85 ? -20.234 -0.78 -0.745 1 65.62 85 ASN A C 1
ATOM 648 O O . ASN A 1 85 ? -21.109 -1.545 -1.163 1 65.62 85 ASN A O 1
ATOM 652 N N . GLU A 1 86 ? -20.016 -0.776 0.5 1 64.94 86 GLU A N 1
ATOM 653 C CA . GLU A 1 86 ? -21.281 -1.026 1.204 1 64.94 86 GLU A CA 1
ATOM 654 C C . GLU A 1 86 ? -22.094 0.253 1.34 1 64.94 86 GLU A C 1
ATOM 656 O O . GLU A 1 86 ? -21.594 1.275 1.808 1 64.94 86 GLU A O 1
ATOM 661 N N . LEU A 1 87 ? -23.062 0.305 0.58 1 69.62 87 LEU A N 1
ATOM 662 C CA . LEU A 1 87 ? -24.016 1.395 0.75 1 69.62 87 LEU A CA 1
ATOM 663 C C . LEU A 1 87 ? -24.766 1.266 2.076 1 69.62 87 LEU A C 1
ATOM 665 O O . LEU A 1 87 ? -25.531 0.325 2.27 1 69.62 87 LEU A O 1
ATOM 669 N N . VAL A 1 88 ? -24.344 1.985 2.959 1 77 88 VAL A N 1
ATOM 670 C CA . VAL A 1 88 ? -25.031 2 4.25 1 77 88 VAL A CA 1
ATOM 671 C C . VAL A 1 88 ? -25.453 3.428 4.598 1 77 88 VAL A C 1
ATOM 673 O O . VAL A 1 88 ? -24.938 4.387 4.012 1 77 88 VAL A O 1
ATOM 676 N N . SER A 1 89 ? -26.406 3.498 5.469 1 84.31 89 SER A N 1
ATOM 677 C CA . SER A 1 89 ? -26.797 4.812 5.969 1 84.31 89 SER A CA 1
ATOM 678 C C . SER A 1 89 ? -25.641 5.484 6.699 1 84.31 89 SER A C 1
ATOM 680 O O . SER A 1 89 ? -24.688 4.816 7.129 1 84.31 89 SER A O 1
ATOM 682 N N . ALA A 1 90 ? -25.781 6.785 6.766 1 84.81 90 ALA A N 1
ATOM 683 C CA . ALA A 1 90 ? -24.766 7.559 7.48 1 84.81 90 ALA A CA 1
ATOM 684 C C . ALA A 1 90 ? -24.641 7.094 8.93 1 84.81 90 ALA A C 1
ATOM 686 O O . ALA A 1 90 ? -23.531 6.969 9.453 1 84.81 90 ALA A O 1
ATOM 687 N N . ASP A 1 91 ? -25.797 6.855 9.516 1 89.06 91 ASP A N 1
ATOM 688 C CA . ASP A 1 91 ? -25.812 6.406 10.906 1 89.06 91 ASP A CA 1
ATOM 689 C C . ASP A 1 91 ? -25.125 5.039 11.047 1 89.06 91 ASP A C 1
ATOM 691 O O . ASP A 1 91 ? -24.344 4.824 11.961 1 89.06 91 ASP A O 1
ATOM 695 N N . GLU A 1 92 ? -25.484 4.168 10.188 1 89.5 92 GLU A N 1
ATOM 696 C CA . GLU A 1 92 ? -24.875 2.838 10.219 1 89.5 92 GLU A CA 1
ATOM 697 C C . GLU A 1 92 ? -23.375 2.906 9.961 1 89.5 92 GLU A C 1
ATOM 699 O O . GLU A 1 92 ? -22.609 2.178 10.594 1 89.5 92 GLU A O 1
ATOM 704 N N . PHE A 1 93 ? -23 3.775 9.094 1 88.12 93 PHE A N 1
ATOM 705 C CA . PHE A 1 93 ? -21.578 3.973 8.797 1 88.12 93 PHE A CA 1
ATOM 706 C C . PHE A 1 93 ? -20.828 4.453 10.031 1 88.12 93 PHE A C 1
ATOM 708 O O . PHE A 1 93 ? -19.797 3.883 10.391 1 88.12 93 PHE A O 1
ATOM 715 N N . GLN A 1 94 ? -21.391 5.398 10.719 1 90.81 94 GLN A N 1
ATOM 716 C CA . GLN A 1 94 ? -20.781 5.941 11.922 1 90.81 94 GLN A CA 1
ATOM 717 C C . GLN A 1 94 ? -20.672 4.879 13.016 1 90.81 94 GLN A C 1
ATOM 719 O O . GLN A 1 94 ? -19.672 4.797 13.727 1 90.81 94 GLN A O 1
ATOM 724 N N . ASN A 1 95 ? -21.719 4.09 13.141 1 93.75 95 ASN A N 1
ATOM 725 C CA . ASN A 1 95 ? -21.719 3.031 14.148 1 93.75 95 ASN A CA 1
ATOM 726 C C . ASN A 1 95 ? -20.641 1.986 13.859 1 93.75 95 ASN A C 1
ATOM 728 O O . ASN A 1 95 ? -19.984 1.496 14.781 1 93.75 95 ASN A O 1
ATOM 732 N N . ARG A 1 96 ? -20.5 1.698 12.688 1 93.88 96 ARG A N 1
ATOM 733 C CA . ARG A 1 96 ? -19.484 0.724 12.305 1 93.88 96 ARG A CA 1
ATOM 734 C C . ARG A 1 96 ? -18.078 1.254 12.586 1 93.88 96 ARG A C 1
ATOM 736 O O . ARG A 1 96 ? -17.219 0.516 13.062 1 93.88 96 ARG A O 1
ATOM 743 N N . PHE A 1 97 ? -17.875 2.506 12.328 1 95.56 97 PHE A N 1
ATOM 744 C CA . PHE A 1 97 ? -16.547 3.064 12.562 1 95.56 97 PHE A CA 1
ATOM 745 C C . PHE A 1 97 ? -16.281 3.246 14.047 1 95.56 97 PHE A C 1
ATOM 747 O O . PHE A 1 97 ? -15.148 3.115 14.508 1 95.56 97 PHE A O 1
ATOM 754 N N . ARG A 1 98 ? -17.359 3.551 14.836 1 96.62 98 ARG A N 1
ATOM 755 C CA . ARG A 1 98 ? -17.188 3.545 16.281 1 96.62 98 ARG A CA 1
ATOM 756 C C . ARG A 1 98 ? -16.688 2.195 16.766 1 96.62 98 ARG A C 1
ATOM 758 O O . ARG A 1 98 ? -15.75 2.135 17.578 1 96.62 98 ARG A O 1
ATOM 765 N N . ARG A 1 99 ? -17.297 1.167 16.25 1 97.31 99 ARG A N 1
ATOM 766 C CA . ARG A 1 99 ? -16.875 -0.183 16.625 1 97.31 99 ARG A CA 1
ATOM 767 C C . ARG A 1 99 ? -15.477 -0.491 16.109 1 97.31 99 ARG A C 1
ATOM 769 O O . ARG A 1 99 ? -14.68 -1.127 16.797 1 97.31 99 ARG A O 1
ATOM 776 N N . PHE A 1 100 ? -15.172 -0.035 14.898 1 98 100 PHE A N 1
ATOM 777 C CA . PHE A 1 100 ? -13.867 -0.201 14.273 1 98 100 PHE A CA 1
ATOM 778 C C . PHE A 1 100 ? -12.766 0.337 15.18 1 98 100 PHE A C 1
ATOM 780 O O . PHE A 1 100 ? -11.766 -0.346 15.422 1 98 100 PHE A O 1
ATOM 787 N N . PHE A 1 101 ? -12.953 1.44 15.766 1 98.19 101 PHE A N 1
ATOM 788 C CA . PHE A 1 101 ? -11.953 2.064 16.625 1 98.19 101 PHE A CA 1
ATOM 789 C C . PHE A 1 101 ? -11.953 1.431 18 1 98.19 101 PHE A C 1
ATOM 791 O O . PHE A 1 101 ? -10.906 1.342 18.656 1 98.19 101 PHE A O 1
ATOM 798 N N . ALA A 1 102 ? -13.07 0.954 18.469 1 97.62 102 ALA A N 1
ATOM 799 C CA . ALA A 1 102 ? -13.227 0.401 19.812 1 97.62 102 ALA A CA 1
ATOM 800 C C . ALA A 1 102 ? -12.703 -1.032 19.875 1 97.62 102 ALA A C 1
ATOM 802 O O . ALA A 1 102 ? -12.328 -1.515 20.953 1 97.62 102 ALA A O 1
ATOM 803 N N . GLU A 1 103 ? -12.75 -1.757 18.75 1 98.06 103 GLU A N 1
ATOM 804 C CA . GLU A 1 103 ? -12.297 -3.141 18.641 1 98.06 103 GLU A CA 1
ATOM 805 C C . GLU A 1 103 ? -11.164 -3.27 17.625 1 98.06 103 GLU A C 1
ATOM 807 O O . GLU A 1 103 ? -11.305 -3.947 16.609 1 98.06 103 GLU A O 1
ATOM 812 N N . PRO A 1 104 ? -10 -2.66 17.969 1 98 104 PRO A N 1
ATOM 813 C CA . PRO A 1 104 ? -8.945 -2.449 16.984 1 98 104 PRO A CA 1
ATOM 814 C C . PRO A 1 104 ? -8.359 -3.758 16.453 1 98 104 PRO A C 1
ATOM 816 O O . PRO A 1 104 ? -7.707 -3.77 15.406 1 98 104 PRO A O 1
ATOM 819 N N . GLY A 1 105 ? -8.562 -4.863 17.109 1 97.69 105 GLY A N 1
ATOM 820 C CA . GLY A 1 105 ? -8.031 -6.145 16.672 1 97.69 105 GLY A CA 1
ATOM 821 C C . GLY A 1 105 ? -8.969 -6.902 15.758 1 97.69 105 GLY A C 1
ATOM 822 O O . GLY A 1 105 ? -8.609 -7.949 15.219 1 97.69 105 GLY A O 1
ATOM 823 N N . GLN A 1 106 ? -10.156 -6.383 15.523 1 97.31 106 GLN A N 1
ATOM 824 C CA . GLN A 1 106 ? -11.18 -7.066 14.742 1 97.31 106 GLN A CA 1
ATOM 825 C C . GLN A 1 106 ? -11.422 -6.355 13.414 1 97.31 106 GLN A C 1
ATOM 827 O O . GLN A 1 106 ? -11.359 -5.129 13.344 1 97.31 106 GLN A O 1
ATOM 832 N N . VAL A 1 107 ? -11.68 -7.152 12.43 1 96.44 107 VAL A N 1
ATOM 833 C CA . VAL A 1 107 ? -12.156 -6.578 11.18 1 96.44 107 VAL A CA 1
ATOM 834 C C . VAL A 1 107 ? -13.641 -6.242 11.297 1 96.44 107 VAL A C 1
ATOM 836 O O . VAL A 1 107 ? -14.484 -7.137 11.273 1 96.44 107 VAL A O 1
ATOM 839 N N . VAL A 1 108 ? -14.008 -4.996 11.422 1 95 108 VAL A N 1
ATOM 840 C CA . VAL A 1 108 ? -15.367 -4.527 11.68 1 95 108 VAL A CA 1
ATOM 841 C C . VAL A 1 108 ? -15.969 -3.941 10.398 1 95 108 VAL A C 1
ATOM 843 O O . VAL A 1 108 ? -17.125 -4.195 10.078 1 95 108 VAL A O 1
ATOM 846 N N . VAL A 1 109 ? -15.242 -3.186 9.727 1 93.31 109 VAL A N 1
ATOM 847 C CA . VAL A 1 109 ? -15.57 -2.549 8.453 1 93.31 109 VAL A CA 1
ATOM 848 C C . VAL A 1 109 ? -14.406 -2.711 7.477 1 93.31 109 VAL A C 1
ATOM 850 O O . VAL A 1 109 ? -13.234 -2.623 7.875 1 93.31 109 VAL A O 1
ATOM 853 N N . GLY A 1 110 ? -14.812 -3.053 6.223 1 93.94 110 GLY A N 1
ATOM 854 C CA . GLY A 1 110 ? -13.758 -3.312 5.25 1 93.94 110 GLY A CA 1
ATOM 855 C C . GLY A 1 110 ? -13.07 -4.648 5.461 1 93.94 110 GLY A C 1
ATOM 856 O O . GLY A 1 110 ? -13.703 -5.625 5.867 1 93.94 110 GLY A O 1
ATOM 857 N N . GLU A 1 111 ? -11.766 -4.723 5.094 1 95.25 111 GLU A N 1
ATOM 858 C CA . GLU A 1 111 ? -11.055 -6 5.098 1 95.25 111 GLU A CA 1
ATOM 859 C C . GLU A 1 111 ? -9.781 -5.922 5.93 1 95.25 111 GLU A C 1
ATOM 861 O O . GLU A 1 111 ? -8.945 -6.832 5.891 1 95.25 111 GLU A O 1
ATOM 866 N N . GLU A 1 112 ? -9.633 -4.91 6.641 1 96.5 112 GLU A N 1
ATOM 867 C CA . GLU A 1 112 ? -8.453 -4.676 7.457 1 96.5 112 GLU A CA 1
ATOM 868 C C . GLU A 1 112 ? -8.828 -4.176 8.844 1 96.5 112 GLU A C 1
ATOM 870 O O . GLU A 1 112 ? -9.703 -3.312 8.984 1 96.5 112 GLU A O 1
ATOM 875 N N . SER A 1 113 ? -8.234 -4.727 9.922 1 97.5 113 SER A N 1
ATOM 876 C CA . SER A 1 113 ? -8.484 -4.25 11.281 1 97.5 113 SER A CA 1
ATOM 877 C C . SER A 1 113 ? -7.82 -2.902 11.523 1 97.5 113 SER A C 1
ATOM 879 O O . SER A 1 113 ? -6.914 -2.51 10.789 1 97.5 113 SER A O 1
ATOM 881 N N . ALA A 1 114 ? -8.273 -2.248 12.516 1 98.5 114 ALA A N 1
ATOM 882 C CA . ALA A 1 114 ? -7.664 -0.973 12.883 1 98.5 114 ALA A CA 1
ATOM 883 C C . ALA A 1 114 ? -6.191 -1.151 13.242 1 98.5 114 ALA A C 1
ATOM 885 O O . ALA A 1 114 ? -5.352 -0.331 12.867 1 98.5 114 ALA A O 1
ATOM 886 N N . ASP A 1 115 ? -5.84 -2.184 13.914 1 98.38 115 ASP A N 1
ATOM 887 C CA . ASP A 1 115 ? -4.457 -2.455 14.297 1 98.38 115 ASP A CA 1
ATOM 888 C C . ASP A 1 115 ? -3.582 -2.688 13.07 1 98.38 115 ASP A C 1
ATOM 890 O O . ASP A 1 115 ? -2.463 -2.174 12.992 1 98.38 115 ASP A O 1
ATOM 894 N N . ASP A 1 116 ? -4.07 -3.463 12.156 1 97.62 116 ASP A N 1
ATOM 895 C CA . ASP A 1 116 ? -3.303 -3.742 10.945 1 97.62 116 ASP A CA 1
ATOM 896 C C . ASP A 1 116 ? -3.098 -2.475 10.125 1 97.62 116 ASP A C 1
ATOM 898 O O . ASP A 1 116 ? -2.004 -2.232 9.609 1 97.62 116 ASP A O 1
ATOM 902 N N . ALA A 1 117 ? -4.18 -1.703 10 1 98.38 117 ALA A N 1
ATOM 903 C CA . ALA A 1 117 ? -4.098 -0.441 9.273 1 98.38 117 ALA A CA 1
ATOM 904 C C . ALA A 1 117 ? -3.109 0.513 9.938 1 98.38 117 ALA A C 1
ATOM 906 O O . ALA A 1 117 ? -2.314 1.168 9.258 1 98.38 117 ALA A O 1
ATOM 907 N N . TRP A 1 118 ? -3.178 0.601 11.258 1 98.56 118 TRP A N 1
ATOM 908 C CA . TRP A 1 118 ? -2.262 1.451 12.008 1 98.56 118 TRP A CA 1
ATOM 909 C C . TRP A 1 118 ? -0.815 1.019 11.789 1 98.56 118 TRP A C 1
ATOM 911 O O . TRP A 1 118 ? 0.053 1.851 11.516 1 98.56 118 TRP A O 1
ATOM 921 N N . ARG A 1 119 ? -0.548 -0.224 11.922 1 97.5 119 ARG A N 1
ATOM 922 C CA . ARG A 1 119 ? 0.816 -0.727 11.789 1 97.5 119 ARG A CA 1
ATOM 923 C C . ARG A 1 119 ? 1.382 -0.426 10.406 1 97.5 119 ARG A C 1
ATOM 925 O O . ARG A 1 119 ? 2.516 0.042 10.281 1 97.5 119 ARG A O 1
ATOM 932 N N . ARG A 1 120 ? 0.603 -0.752 9.445 1 97.62 120 ARG A N 1
ATOM 933 C CA . ARG A 1 120 ? 1.039 -0.516 8.07 1 97.62 120 ARG A CA 1
ATOM 934 C C . ARG A 1 120 ? 1.306 0.965 7.828 1 97.62 120 ARG A C 1
ATOM 936 O O . ARG A 1 120 ? 2.32 1.329 7.23 1 97.62 120 ARG A O 1
ATOM 943 N N . PHE A 1 121 ? 0.383 1.81 8.211 1 98.62 121 PHE A N 1
ATOM 944 C CA . PHE A 1 121 ? 0.511 3.246 7.988 1 98.62 121 PHE A CA 1
ATOM 945 C C . PHE A 1 121 ? 1.687 3.812 8.773 1 98.62 121 PHE A C 1
ATOM 947 O O . PHE A 1 121 ? 2.449 4.629 8.258 1 98.62 121 PHE A O 1
ATOM 954 N N . ALA A 1 122 ? 1.856 3.395 10.008 1 98.38 122 ALA A N 1
ATOM 955 C CA . ALA A 1 122 ? 2.98 3.83 10.836 1 98.38 122 ALA A CA 1
ATOM 956 C C . ALA A 1 122 ? 4.312 3.445 10.203 1 98.38 122 ALA A C 1
ATOM 958 O O . ALA A 1 122 ? 5.246 4.25 10.164 1 98.38 122 ALA A O 1
ATOM 959 N N . ASN A 1 123 ? 4.367 2.246 9.711 1 97.12 123 ASN A N 1
ATOM 960 C CA . ASN A 1 123 ? 5.57 1.788 9.023 1 97.12 123 ASN A CA 1
ATOM 961 C C . ASN A 1 123 ? 5.863 2.635 7.789 1 97.12 123 ASN A C 1
ATOM 963 O O . ASN A 1 123 ? 7.02 2.975 7.527 1 97.12 123 ASN A O 1
ATOM 967 N N . ALA A 1 124 ? 4.824 2.953 7.059 1 98 124 ALA A N 1
ATOM 968 C CA . ALA A 1 124 ? 4.977 3.779 5.863 1 98 124 ALA A CA 1
ATOM 969 C C . ALA A 1 124 ? 5.445 5.184 6.223 1 98 124 ALA A C 1
ATOM 971 O O . ALA A 1 124 ? 6.316 5.746 5.555 1 98 124 ALA A O 1
ATOM 972 N N . ILE A 1 125 ? 4.883 5.727 7.258 1 98.38 125 ILE A N 1
ATOM 973 C CA . ILE A 1 125 ? 5.281 7.055 7.719 1 98.38 125 ILE A CA 1
ATOM 974 C C . ILE A 1 125 ? 6.75 7.035 8.141 1 98.38 125 ILE A C 1
ATOM 976 O O . ILE A 1 125 ? 7.516 7.934 7.781 1 98.38 125 ILE A O 1
ATOM 980 N N . ASN A 1 126 ? 7.145 6.059 8.859 1 97.06 126 ASN A N 1
ATOM 981 C CA . ASN A 1 126 ? 8.547 5.938 9.25 1 97.06 126 ASN A CA 1
ATOM 982 C C . ASN A 1 126 ? 9.461 5.871 8.031 1 97.06 126 ASN A C 1
ATOM 984 O O . ASN A 1 126 ? 10.531 6.496 8.016 1 97.06 126 ASN A O 1
ATOM 988 N N . ALA A 1 127 ? 9.086 5.109 7.074 1 96.69 127 ALA A N 1
ATOM 989 C CA . ALA A 1 127 ? 9.859 5 5.84 1 96.69 127 ALA A CA 1
ATOM 990 C C . ALA A 1 127 ? 9.969 6.352 5.145 1 96.69 127 ALA A C 1
ATOM 992 O O . ALA A 1 127 ? 11.055 6.738 4.691 1 96.69 127 ALA A O 1
ATOM 993 N N . VAL A 1 128 ? 8.828 7.039 5.062 1 96.75 128 VAL A N 1
ATOM 994 C CA . VAL A 1 128 ? 8.773 8.359 4.449 1 96.75 128 VAL A CA 1
ATOM 995 C C . VAL A 1 128 ? 9.75 9.305 5.152 1 96.75 128 VAL A C 1
ATOM 997 O O . VAL A 1 128 ? 10.523 10.008 4.504 1 96.75 128 VAL A O 1
ATOM 1000 N N . LEU A 1 129 ? 9.719 9.266 6.445 1 96.62 129 LEU A N 1
ATOM 1001 C CA . LEU A 1 129 ? 10.57 10.148 7.234 1 96.62 129 LEU A CA 1
ATOM 1002 C C . LEU A 1 129 ? 12.039 9.789 7.047 1 96.62 129 LEU A C 1
ATOM 1004 O O . LEU A 1 129 ? 12.898 10.672 7.027 1 96.62 129 LEU A O 1
ATOM 1008 N N . THR A 1 130 ? 12.32 8.555 6.863 1 94.62 130 THR A N 1
ATOM 1009 C CA . THR A 1 130 ? 13.688 8.07 6.723 1 94.62 130 THR A CA 1
ATOM 1010 C C . THR A 1 130 ? 14.297 8.531 5.402 1 94.62 130 THR A C 1
ATOM 1012 O O . THR A 1 130 ? 15.438 9.008 5.363 1 94.62 130 THR A O 1
ATOM 1015 N N . VAL A 1 131 ? 13.586 8.516 4.352 1 93.81 131 VAL A N 1
ATOM 1016 C CA . VAL A 1 131 ? 14.164 8.742 3.031 1 93.81 131 VAL A CA 1
ATOM 1017 C C . VAL A 1 131 ? 14.039 10.219 2.662 1 93.81 131 VAL A C 1
ATOM 1019 O O . VAL A 1 131 ? 14.57 10.656 1.639 1 93.81 131 VAL A O 1
ATOM 1022 N N . ASN A 1 132 ? 13.266 10.953 3.43 1 94.88 132 ASN A N 1
ATOM 1023 C CA . ASN A 1 132 ? 13.117 12.391 3.248 1 94.88 132 ASN A CA 1
ATOM 1024 C C . ASN A 1 132 ? 13.594 13.164 4.473 1 94.88 132 ASN A C 1
ATOM 1026 O O . ASN A 1 132 ? 12.781 13.586 5.305 1 94.88 132 ASN A O 1
ATOM 1030 N N . PRO A 1 133 ? 14.898 13.406 4.527 1 93.75 133 PRO A N 1
ATOM 1031 C CA . PRO A 1 133 ? 15.477 14.008 5.734 1 93.75 133 PRO A CA 1
ATOM 1032 C C . PRO A 1 133 ? 15.219 15.516 5.828 1 93.75 133 PRO A C 1
ATOM 1034 O O . PRO A 1 133 ? 15.914 16.219 6.559 1 93.75 133 PRO A O 1
ATOM 1037 N N . HIS A 1 134 ? 14.219 16.047 5.203 1 95.88 134 HIS A N 1
ATOM 1038 C CA . HIS A 1 134 ? 13.867 17.453 5.23 1 95.88 134 HIS A CA 1
ATOM 1039 C C . HIS A 1 134 ? 13.383 17.891 6.613 1 95.88 134 HIS A C 1
ATOM 1041 O O . HIS A 1 134 ? 12.789 17.078 7.34 1 95.88 134 HIS A O 1
ATOM 1047 N N . PRO A 1 135 ? 13.633 19.141 6.969 1 97.19 135 PRO A N 1
ATOM 1048 C CA . PRO A 1 135 ? 13.188 19.625 8.273 1 97.19 135 PRO A CA 1
ATOM 1049 C C . PRO A 1 135 ? 11.664 19.562 8.445 1 97.19 135 PRO A C 1
ATOM 1051 O O . PRO A 1 135 ? 11.172 19.297 9.539 1 97.19 135 PRO A O 1
ATOM 1054 N N . THR A 1 136 ? 10.922 19.875 7.41 1 97.94 136 THR A N 1
ATOM 1055 C CA . THR A 1 136 ? 9.461 19.875 7.445 1 97.94 136 THR A CA 1
ATOM 1056 C C . THR A 1 136 ? 8.898 19.109 6.246 1 97.94 136 THR A C 1
ATOM 1058 O O . THR A 1 136 ? 9.258 19.391 5.102 1 97.94 136 THR A O 1
ATOM 1061 N N . LEU A 1 137 ? 8.094 18.125 6.543 1 98.38 137 LEU A N 1
ATOM 1062 C CA . LEU A 1 137 ? 7.445 17.312 5.523 1 98.38 137 LEU A CA 1
ATOM 1063 C C . LEU A 1 137 ? 5.926 17.406 5.641 1 98.38 137 LEU A C 1
ATOM 1065 O O . LEU A 1 137 ? 5.387 17.438 6.746 1 98.38 137 LEU A O 1
ATOM 1069 N N . ALA A 1 138 ? 5.246 17.438 4.516 1 98.81 138 ALA A N 1
ATOM 1070 C CA . ALA A 1 138 ? 3.797 17.266 4.477 1 98.81 138 ALA A CA 1
ATOM 1071 C C . ALA A 1 138 ? 3.42 15.938 3.828 1 98.81 138 ALA A C 1
ATOM 1073 O O . ALA A 1 138 ? 3.93 15.594 2.76 1 98.81 138 ALA A O 1
ATOM 1074 N N . VAL A 1 139 ? 2.594 15.203 4.504 1 98.94 139 VAL A N 1
ATOM 1075 C CA . VAL A 1 139 ? 2.049 13.961 3.967 1 98.94 139 VAL A CA 1
ATOM 1076 C C . VAL A 1 139 ? 0.544 14.109 3.75 1 98.94 139 VAL A C 1
ATOM 1078 O O . VAL A 1 139 ? -0.201 14.383 4.695 1 98.94 139 VAL A O 1
ATOM 1081 N N . VAL A 1 140 ? 0.093 13.969 2.502 1 99 140 VAL A N 1
ATOM 1082 C CA . VAL A 1 140 ? -1.33 13.961 2.182 1 99 140 VAL A CA 1
ATOM 1083 C C . VAL A 1 140 ? -1.844 12.523 2.145 1 99 140 VAL A C 1
ATOM 1085 O O . VAL A 1 140 ? -1.393 11.719 1.326 1 99 140 VAL A O 1
ATOM 1088 N N . ALA A 1 141 ? -2.756 12.211 2.992 1 98.94 141 ALA A N 1
ATOM 1089 C CA . ALA A 1 141 ? -3.285 10.852 3.131 1 98.94 141 ALA A CA 1
ATOM 1090 C C . ALA A 1 141 ? -4.777 10.883 3.445 1 98.94 141 ALA A C 1
ATOM 1092 O O . ALA A 1 141 ? -5.547 11.594 2.793 1 98.94 141 ALA A O 1
ATOM 1093 N N . HIS A 1 142 ? -5.227 10.031 4.438 1 98.75 142 HIS A N 1
ATOM 1094 C CA . HIS A 1 142 ? -6.656 9.781 4.578 1 98.75 142 HIS A CA 1
ATOM 1095 C C . HIS A 1 142 ? -7.09 9.867 6.035 1 98.75 142 HIS A C 1
ATOM 1097 O O . HIS A 1 142 ? -6.254 9.828 6.941 1 98.75 142 HIS A O 1
ATOM 1103 N N . GLY A 1 143 ? -8.375 10.023 6.223 1 98.5 143 GLY A N 1
ATOM 1104 C CA . GLY A 1 143 ? -8.922 10.328 7.535 1 98.5 143 GLY A CA 1
ATOM 1105 C C . GLY A 1 143 ? -8.695 9.219 8.547 1 98.5 143 GLY A C 1
ATOM 1106 O O . GLY A 1 143 ? -8.25 9.477 9.664 1 98.5 143 GLY A O 1
ATOM 1107 N N . THR A 1 144 ? -8.984 7.992 8.172 1 98.44 144 THR A N 1
ATOM 1108 C CA . THR A 1 144 ? -8.945 6.895 9.125 1 98.44 144 THR A CA 1
ATOM 1109 C C . THR A 1 144 ? -7.508 6.613 9.562 1 98.44 144 THR A C 1
ATOM 1111 O O . THR A 1 144 ? -7.223 6.543 10.766 1 98.44 144 THR A O 1
ATOM 1114 N N . VAL A 1 145 ? -6.582 6.523 8.68 1 98.81 145 VAL A N 1
ATOM 1115 C CA . VAL A 1 145 ? -5.215 6.137 9.008 1 98.81 145 VAL A CA 1
ATOM 1116 C C . VAL A 1 145 ? -4.512 7.281 9.734 1 98.81 145 VAL A C 1
ATOM 1118 O O . VAL A 1 145 ? -3.707 7.051 10.641 1 98.81 145 VAL A O 1
ATOM 1121 N N . ILE A 1 146 ? -4.812 8.531 9.344 1 98.88 146 ILE A N 1
ATOM 1122 C CA . ILE A 1 146 ? -4.266 9.68 10.062 1 98.88 146 ILE A CA 1
ATOM 1123 C C . ILE A 1 146 ? -4.75 9.664 11.508 1 98.88 146 ILE A C 1
ATOM 1125 O O . ILE A 1 146 ? -3.959 9.844 12.438 1 98.88 146 ILE A O 1
ATOM 1129 N N . SER A 1 147 ? -6.043 9.422 11.719 1 98.81 147 SER A N 1
ATOM 1130 C CA . SER A 1 147 ? -6.625 9.398 13.055 1 98.81 147 SER A CA 1
ATOM 1131 C C . SER A 1 147 ? -6.035 8.273 13.898 1 98.81 147 SER A C 1
ATOM 1133 O O . SER A 1 147 ? -5.742 8.461 15.078 1 98.81 147 SER A O 1
ATOM 1135 N N . LEU A 1 148 ? -5.852 7.113 13.289 1 98.75 148 LEU A N 1
ATOM 1136 C CA . LEU A 1 148 ? -5.262 5.984 13.992 1 98.75 148 LEU A CA 1
ATOM 1137 C C . LEU A 1 148 ? -3.861 6.324 14.492 1 98.75 148 LEU A C 1
ATOM 1139 O O . LEU A 1 148 ? -3.539 6.094 15.664 1 98.75 148 LEU A O 1
ATOM 1143 N N . LEU A 1 149 ? -3.049 6.875 13.641 1 98.75 149 LEU A N 1
ATOM 1144 C CA . LEU A 1 149 ? -1.661 7.188 13.969 1 98.75 149 LEU A CA 1
ATOM 1145 C C . LEU A 1 149 ? -1.586 8.25 15.055 1 98.75 149 LEU A C 1
ATOM 1147 O O . LEU A 1 149 ? -0.942 8.047 16.094 1 98.75 149 LEU A O 1
ATOM 1151 N N . ALA A 1 150 ? -2.25 9.391 14.828 1 98.56 150 ALA A N 1
ATOM 1152 C CA . ALA A 1 150 ? -2.166 10.531 15.734 1 98.56 150 ALA A CA 1
ATOM 1153 C C . ALA A 1 150 ? -2.797 10.203 17.094 1 98.56 150 ALA A C 1
ATOM 1155 O O . ALA A 1 150 ? -2.266 10.586 18.141 1 98.56 150 ALA A O 1
ATOM 1156 N N . ALA A 1 151 ? -3.963 9.539 17.094 1 98.44 151 ALA A N 1
ATOM 1157 C CA . ALA A 1 151 ? -4.66 9.242 18.344 1 98.44 151 ALA A CA 1
ATOM 1158 C C . ALA A 1 151 ? -3.82 8.336 19.234 1 98.44 151 ALA A C 1
ATOM 1160 O O . ALA A 1 151 ? -3.678 8.602 20.438 1 98.44 151 ALA A O 1
ATOM 1161 N N . ARG A 1 152 ? -3.271 7.312 18.656 1 97.88 152 ARG A N 1
ATOM 1162 C CA . ARG A 1 152 ? -2.488 6.355 19.438 1 97.88 152 ARG A CA 1
ATOM 1163 C C . ARG A 1 152 ? -1.251 7.02 20.031 1 97.88 152 ARG A C 1
ATOM 1165 O O . ARG A 1 152 ? -0.937 6.82 21.203 1 97.88 152 ARG A O 1
ATOM 1172 N N . ALA A 1 153 ? -0.603 7.82 19.25 1 97.75 153 ALA A N 1
ATOM 1173 C CA . ALA A 1 153 ? 0.635 8.461 19.688 1 97.75 153 ALA A CA 1
ATOM 1174 C C . ALA A 1 153 ? 0.361 9.516 20.766 1 97.75 153 ALA A C 1
ATOM 1176 O O . ALA A 1 153 ? 1.26 9.891 21.516 1 97.75 153 ALA A O 1
ATOM 1177 N N . ASN A 1 154 ? -0.848 10.023 20.859 1 98.12 154 ASN A N 1
ATOM 1178 C CA . ASN A 1 154 ? -1.126 11.164 21.719 1 98.12 154 ASN A CA 1
ATOM 1179 C C . ASN A 1 154 ? -2.172 10.828 22.781 1 98.12 154 ASN A C 1
ATOM 1181 O O . ASN A 1 154 ? -2.656 11.719 23.484 1 98.12 154 ASN A 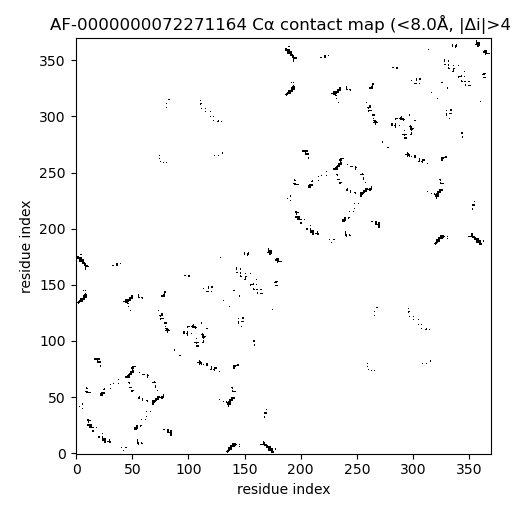O 1
ATOM 1185 N N . GLY A 1 155 ? -2.625 9.578 22.906 1 97.44 155 GLY A N 1
ATOM 1186 C CA . GLY A 1 155 ? -3.6 9.172 23.906 1 97.44 155 GLY A CA 1
ATOM 1187 C C . GLY A 1 155 ? -4.969 9.789 23.688 1 97.44 155 GLY A C 1
ATOM 1188 O O . GLY A 1 155 ? -5.637 10.18 24.656 1 97.44 155 GLY A O 1
ATOM 1189 N N . LEU A 1 156 ? -5.32 10.016 22.469 1 97.69 156 LEU A N 1
ATOM 1190 C CA . LEU A 1 156 ? -6.621 10.578 22.141 1 97.69 156 LEU A CA 1
ATOM 1191 C C . LEU A 1 156 ? -7.613 9.484 21.75 1 97.69 156 LEU A C 1
ATOM 1193 O O . LEU A 1 156 ? -7.211 8.367 21.422 1 97.69 156 LEU A O 1
ATOM 1197 N N . ASP A 1 157 ? -8.898 9.844 21.844 1 98 157 ASP A N 1
ATOM 1198 C CA . ASP A 1 157 ? -9.938 8.977 21.297 1 98 157 ASP A CA 1
ATOM 1199 C C . ASP A 1 157 ? -9.945 9.031 19.766 1 98 157 ASP A C 1
ATOM 1201 O O . ASP A 1 157 ? -10.242 10.07 19.188 1 98 157 ASP A O 1
ATOM 1205 N N . ALA A 1 158 ? -9.648 7.926 19.188 1 98.12 158 ALA A N 1
ATOM 1206 C CA . ALA A 1 158 ? -9.469 7.875 17.75 1 98.12 158 ALA A CA 1
ATOM 1207 C C . ALA A 1 158 ? -10.773 8.203 17.016 1 98.12 158 ALA A C 1
ATOM 1209 O O . ALA A 1 158 ? -10.758 8.844 15.969 1 98.12 158 ALA A O 1
ATOM 1210 N N . PHE A 1 159 ? -11.867 7.695 17.516 1 98.06 159 PHE A N 1
ATOM 1211 C CA . PHE A 1 159 ? -13.148 7.945 16.875 1 98.06 159 PHE A CA 1
ATOM 1212 C C . PHE A 1 159 ? -13.477 9.438 16.891 1 98.06 159 PHE A C 1
ATOM 1214 O O . PHE A 1 159 ? -13.906 9.984 15.867 1 98.06 159 PHE A O 1
ATOM 1221 N N . THR A 1 160 ? -13.32 10.086 17.984 1 98.06 160 THR A N 1
ATOM 1222 C CA . THR A 1 160 ? -13.586 11.516 18.094 1 98.06 160 THR A CA 1
ATOM 1223 C C . THR A 1 160 ? -12.688 12.312 17.156 1 98.06 160 THR A C 1
ATOM 1225 O O . THR A 1 160 ? -13.148 13.242 16.484 1 98.06 160 THR A O 1
ATOM 1228 N N . LEU A 1 161 ? -11.406 11.984 17.109 1 98.25 161 LEU A N 1
ATOM 1229 C CA . LEU A 1 161 ? -10.484 12.648 16.188 1 98.25 161 LEU A CA 1
ATOM 1230 C C . LEU A 1 161 ? -10.914 12.438 14.742 1 98.25 161 LEU A C 1
ATOM 1232 O O . LEU A 1 161 ? -10.938 13.375 13.953 1 98.25 161 LEU A O 1
ATOM 1236 N N . TRP A 1 162 ? -11.273 11.219 14.383 1 98.19 162 TRP A N 1
ATOM 1237 C CA . TRP A 1 162 ? -11.727 10.859 13.039 1 98.19 162 TRP A CA 1
ATOM 1238 C C . TRP A 1 162 ? -12.953 11.672 12.648 1 98.19 162 TRP A C 1
ATOM 1240 O O . TRP A 1 162 ? -13.023 12.211 11.539 1 98.19 162 TRP A O 1
ATOM 1250 N N . GLU A 1 163 ? -13.891 11.797 13.516 1 96.94 163 GLU A N 1
ATOM 1251 C CA . GLU A 1 163 ? -15.125 12.531 13.258 1 96.94 163 GLU A CA 1
ATOM 1252 C C . GLU A 1 163 ? -14.844 14.016 13.047 1 96.94 163 GLU A C 1
ATOM 1254 O O . GLU A 1 163 ? -15.539 14.68 12.266 1 96.94 163 GLU A O 1
ATOM 1259 N N . SER A 1 164 ? -13.852 14.508 13.672 1 97.44 164 SER A N 1
ATOM 1260 C CA . SER A 1 164 ? -13.578 15.938 13.641 1 97.44 164 SER A CA 1
ATOM 1261 C C . SER A 1 164 ? -12.711 16.312 12.445 1 97.44 164 SER A C 1
ATOM 1263 O O . SER A 1 164 ? -12.641 17.484 12.062 1 97.44 164 SER A O 1
ATOM 1265 N N . LEU A 1 165 ? -11.984 15.406 11.906 1 97.81 165 LEU A N 1
ATOM 1266 C CA . LEU A 1 165 ? -11.039 15.664 10.828 1 97.81 165 LEU A CA 1
ATOM 1267 C C . LEU A 1 165 ? -11.758 15.828 9.5 1 97.81 165 LEU A C 1
ATOM 1269 O O . LEU A 1 165 ? -12.289 14.859 8.945 1 97.81 165 LEU A O 1
ATOM 1273 N N . ARG A 1 166 ? -11.805 17 8.953 1 97.69 166 ARG A N 1
ATOM 1274 C CA . ARG A 1 166 ? -12.453 17.281 7.676 1 97.69 166 ARG A CA 1
ATOM 1275 C C . ARG A 1 166 ? -11.438 17.281 6.531 1 97.69 166 ARG A C 1
ATOM 1277 O O . ARG A 1 166 ? -10.227 17.266 6.766 1 97.69 166 ARG A O 1
ATOM 1284 N N . CYS A 1 167 ? -11.953 17.156 5.34 1 98.5 167 CYS A N 1
ATOM 1285 C CA . CYS A 1 167 ? -11.07 17.266 4.18 1 98.5 167 CYS A CA 1
ATOM 1286 C C . CYS A 1 167 ? -10.25 18.547 4.223 1 98.5 167 CYS A C 1
ATOM 1288 O O . CYS A 1 167 ? -10.758 19.594 4.598 1 98.5 167 CYS A O 1
ATOM 1290 N N . LEU A 1 168 ? -8.945 18.438 3.891 1 98.62 168 LEU A N 1
ATOM 1291 C CA . LEU A 1 168 ? -7.957 19.516 3.857 1 98.62 168 LEU A CA 1
ATOM 1292 C C . LEU A 1 168 ? -7.602 19.969 5.27 1 98.62 168 LEU A C 1
ATOM 1294 O O . LEU A 1 168 ? -6.914 20.969 5.445 1 98.62 168 LEU A O 1
ATOM 1298 N N . ASP A 1 169 ? -8.047 19.203 6.281 1 98.25 169 ASP A N 1
ATOM 1299 C CA . ASP A 1 169 ? -7.57 19.469 7.633 1 98.25 169 ASP A CA 1
ATOM 1300 C C . ASP A 1 169 ? -6.113 19.047 7.797 1 98.25 169 ASP A C 1
ATOM 1302 O O . ASP A 1 169 ? -5.633 18.172 7.062 1 98.25 169 ASP A O 1
ATOM 1306 N N . LEU A 1 170 ? -5.488 19.625 8.836 1 97.38 170 LEU A N 1
ATOM 1307 C CA . LEU A 1 170 ? -4.055 19.5 9.078 1 97.38 170 LEU A CA 1
ATOM 1308 C C . LEU A 1 170 ? -3.781 19.125 10.531 1 97.38 170 LEU A C 1
ATOM 1310 O O . LEU A 1 170 ? -4.375 19.688 11.445 1 97.38 170 LEU A O 1
ATOM 1314 N N . LEU A 1 171 ? -2.998 18.094 10.75 1 98.25 171 LEU A N 1
ATOM 1315 C CA . LEU A 1 171 ? -2.365 17.828 12.031 1 98.25 171 LEU A CA 1
ATOM 1316 C C . LEU A 1 171 ? -0.854 18.016 11.945 1 98.25 171 LEU A C 1
ATOM 1318 O O . LEU A 1 171 ? -0.203 17.422 11.078 1 98.25 171 LEU A O 1
ATOM 1322 N N . THR A 1 172 ? -0.296 18.828 12.75 1 98.31 172 THR A N 1
ATOM 1323 C CA . THR A 1 172 ? 1.146 19.031 12.82 1 98.31 172 THR A CA 1
ATOM 1324 C C . THR A 1 172 ? 1.752 18.25 13.977 1 98.31 172 THR A C 1
ATOM 1326 O O . THR A 1 172 ? 1.333 18.406 15.125 1 98.31 172 THR A O 1
ATOM 1329 N N . LEU A 1 173 ? 2.678 17.438 13.633 1 98.25 173 LEU A N 1
ATOM 1330 C CA . LEU A 1 173 ? 3.283 16.547 14.617 1 98.25 173 LEU A CA 1
ATOM 1331 C C . LEU A 1 173 ? 4.797 16.734 14.656 1 98.25 173 LEU A C 1
ATOM 1333 O O . LEU A 1 173 ? 5.398 17.172 13.672 1 98.25 173 LEU A O 1
ATOM 1337 N N . ASP A 1 174 ? 5.359 16.406 15.812 1 97.44 174 ASP A N 1
ATOM 1338 C CA . ASP A 1 174 ? 6.793 16.141 15.859 1 97.44 174 ASP A CA 1
ATOM 1339 C C . ASP A 1 174 ? 7.129 14.859 15.086 1 97.44 174 ASP A C 1
ATOM 1341 O O . ASP A 1 174 ? 6.539 13.805 15.328 1 97.44 174 ASP A O 1
ATOM 1345 N N . ALA A 1 175 ? 8.062 14.898 14.172 1 97 175 ALA A N 1
ATOM 1346 C CA . ALA A 1 175 ? 8.336 13.766 13.289 1 97 175 ALA A CA 1
ATOM 1347 C C . ALA A 1 175 ? 8.906 12.594 14.07 1 97 175 ALA A C 1
ATOM 1349 O O . ALA A 1 175 ? 8.719 11.43 13.688 1 97 175 ALA A O 1
ATOM 1350 N N . GLY A 1 176 ? 9.609 12.852 15.125 1 94.62 176 GLY A N 1
ATOM 1351 C CA . GLY A 1 176 ? 10.242 11.797 15.906 1 94.62 176 GLY A CA 1
ATOM 1352 C C . GLY A 1 176 ? 9.281 11.102 16.859 1 94.62 176 GLY A C 1
ATOM 1353 O O . GLY A 1 176 ? 9.172 9.875 16.844 1 94.62 176 GLY A O 1
ATOM 1354 N N . THR A 1 177 ? 8.438 11.883 17.562 1 95.94 177 THR A N 1
ATOM 1355 C CA . THR A 1 177 ? 7.602 11.344 18.625 1 95.94 177 THR A CA 1
ATOM 1356 C C . THR A 1 177 ? 6.156 11.188 18.156 1 95.94 177 THR A C 1
ATOM 1358 O O . THR A 1 177 ? 5.352 10.523 18.812 1 95.94 177 THR A O 1
ATOM 1361 N N . LEU A 1 178 ? 5.777 11.812 17.094 1 97.62 178 LEU A N 1
ATOM 1362 C CA . LEU A 1 178 ? 4.426 11.852 16.547 1 97.62 178 LEU A CA 1
ATOM 1363 C C . LEU A 1 178 ? 3.465 12.539 17.5 1 97.62 178 LEU A C 1
ATOM 1365 O O . LEU A 1 178 ? 2.252 12.32 17.438 1 97.62 178 LEU A O 1
ATOM 1369 N N . ARG A 1 179 ? 4.023 13.375 18.375 1 97.06 179 ARG A N 1
ATOM 1370 C CA . ARG A 1 179 ? 3.197 14.172 19.281 1 97.06 179 ARG A CA 1
ATOM 1371 C C . ARG A 1 179 ? 2.652 15.406 18.578 1 97.06 179 ARG A C 1
ATOM 1373 O O . ARG A 1 179 ? 3.365 16.062 17.812 1 97.06 179 ARG A O 1
ATOM 1380 N N . LEU A 1 180 ? 1.435 15.664 18.781 1 97.25 180 LEU A N 1
ATOM 1381 C CA . LEU A 1 180 ? 0.788 16.844 18.219 1 97.25 180 LEU A CA 1
ATOM 1382 C C . LEU A 1 180 ? 1.437 18.125 18.734 1 97.25 180 LEU A C 1
ATOM 1384 O O . LEU A 1 180 ? 1.725 18.234 19.938 1 97.25 180 LEU A O 1
ATOM 1388 N N . ARG A 1 181 ? 1.706 18.953 17.75 1 93.44 181 ARG A N 1
ATOM 1389 C CA . ARG A 1 181 ? 2.205 20.281 18.141 1 93.44 181 ARG A CA 1
ATOM 1390 C C . ARG A 1 181 ? 1.062 21.281 18.266 1 93.44 181 ARG A C 1
ATOM 1392 O O . ARG A 1 181 ? 0.102 21.234 17.5 1 93.44 181 ARG A O 1
ATOM 1399 N N . GLU A 1 182 ? 0.954 21.891 19.359 1 74.06 182 GLU A N 1
ATOM 1400 C CA . GLU A 1 182 ? -0.06 22.922 19.531 1 74.06 182 GLU A CA 1
ATOM 1401 C C . GLU A 1 182 ? 0.107 24.031 18.5 1 74.06 182 GLU A C 1
ATOM 1403 O O . GLU A 1 182 ? 1.226 24.328 18.078 1 74.06 182 GLU A O 1
ATOM 1408 N N . PRO A 1 183 ? -1.134 24.281 17.766 1 59 183 PRO A N 1
ATOM 1409 C CA . PRO A 1 183 ? -1.043 25.422 16.875 1 59 183 PRO A CA 1
ATOM 1410 C C . PRO A 1 183 ? -0.352 26.625 17.516 1 59 183 PRO A C 1
ATOM 1412 O O . PRO A 1 183 ? -0.447 26.812 18.734 1 59 183 PRO A O 1
ATOM 1415 N N . SER A 1 184 ? 0.904 26.984 16.828 1 42.44 184 SER A N 1
ATOM 1416 C CA . SER A 1 184 ? 1.454 28.219 17.375 1 42.44 184 SER A CA 1
ATOM 1417 C C . SER A 1 184 ? 0.366 29.281 17.578 1 42.44 184 SER A C 1
ATOM 1419 O O . SER A 1 184 ? -0.457 29.5 16.688 1 42.44 184 SER A O 1
ATOM 1421 N N . ARG A 1 185 ? -0.114 29.484 18.781 1 39.16 185 ARG A N 1
ATOM 1422 C CA . ARG A 1 185 ? -0.9 30.703 18.969 1 39.16 185 ARG A CA 1
ATOM 1423 C C . ARG A 1 185 ? -0.209 31.906 18.344 1 39.16 185 ARG A C 1
ATOM 1425 O O . ARG A 1 185 ? 1.021 31.969 18.281 1 39.16 185 ARG A O 1
ATOM 1432 N N . MET B 1 1 ? -14.898 -27.438 -2.49 1 65.5 1 MET B N 1
ATOM 1433 C CA . MET B 1 1 ? -13.508 -27.656 -2.875 1 65.5 1 MET B CA 1
ATOM 1434 C C . MET B 1 1 ? -12.625 -26.5 -2.412 1 65.5 1 MET B C 1
ATOM 1436 O O . MET B 1 1 ? -13.094 -25.359 -2.309 1 65.5 1 MET B O 1
ATOM 1440 N N . PRO B 1 2 ? -11.43 -26.766 -1.935 1 86.12 2 PRO B N 1
ATOM 1441 C CA . PRO B 1 2 ? -10.625 -25.656 -1.4 1 86.12 2 PRO B CA 1
ATOM 1442 C C . PRO B 1 2 ? -10.242 -24.641 -2.467 1 86.12 2 PRO B C 1
ATOM 1444 O O . PRO B 1 2 ? -10.047 -25 -3.631 1 86.12 2 PRO B O 1
ATOM 1447 N N . ARG B 1 3 ? -10.352 -23.453 -2.213 1 95.81 3 ARG B N 1
ATOM 1448 C CA . ARG B 1 3 ? -10.023 -22.359 -3.113 1 95.81 3 ARG B CA 1
ATOM 1449 C C . ARG B 1 3 ? -8.523 -22.328 -3.404 1 95.81 3 ARG B C 1
ATOM 1451 O O . ARG B 1 3 ? -7.715 -22.75 -2.574 1 95.81 3 ARG B O 1
ATOM 1458 N N . THR B 1 4 ? -8.141 -21.984 -4.648 1 97.81 4 THR B N 1
ATOM 1459 C CA . THR B 1 4 ? -6.754 -21.969 -5.094 1 97.81 4 THR B CA 1
ATOM 1460 C C . THR B 1 4 ? -6.266 -20.531 -5.27 1 97.81 4 THR B C 1
ATOM 1462 O O . THR B 1 4 ? -6.992 -19.688 -5.801 1 97.81 4 THR B O 1
ATOM 1465 N N . LEU B 1 5 ? -5.078 -20.312 -4.797 1 98.44 5 LEU B N 1
ATOM 1466 C CA . LEU B 1 5 ? -4.395 -19.047 -4.961 1 98.44 5 LEU B CA 1
ATOM 1467 C C . LEU B 1 5 ? -3.09 -19.219 -5.73 1 98.44 5 LEU B C 1
ATOM 1469 O O . LEU B 1 5 ? -2.178 -19.906 -5.262 1 98.44 5 LEU B O 1
ATOM 1473 N N . HIS B 1 6 ? -3.025 -18.641 -6.922 1 98.75 6 HIS B N 1
ATOM 1474 C CA . HIS B 1 6 ? -1.771 -18.547 -7.66 1 98.75 6 HIS B CA 1
ATOM 1475 C C . HIS B 1 6 ? -1.043 -17.25 -7.344 1 98.75 6 HIS B C 1
ATOM 1477 O O . HIS B 1 6 ? -1.589 -16.156 -7.547 1 98.75 6 HIS B O 1
ATOM 1483 N N . LEU B 1 7 ? 0.137 -17.359 -6.758 1 98.88 7 LEU B N 1
ATOM 1484 C CA . LEU B 1 7 ? 1.021 -16.203 -6.617 1 98.88 7 LEU B CA 1
ATOM 1485 C C . LEU B 1 7 ? 2.043 -16.156 -7.746 1 98.88 7 LEU B C 1
ATOM 1487 O O . LEU B 1 7 ? 2.758 -17.141 -7.98 1 98.88 7 LEU B O 1
ATOM 1491 N N . ILE B 1 8 ? 2.096 -15.031 -8.438 1 98.88 8 ILE B N 1
ATOM 1492 C CA . ILE B 1 8 ? 2.955 -14.891 -9.609 1 98.88 8 ILE B CA 1
ATOM 1493 C C . ILE B 1 8 ? 3.881 -13.695 -9.43 1 98.88 8 ILE B C 1
ATOM 1495 O O . ILE B 1 8 ? 3.428 -12.594 -9.094 1 98.88 8 ILE B O 1
ATOM 1499 N N . LYS B 1 9 ? 5.172 -13.883 -9.578 1 98.88 9 LYS B N 1
ATOM 1500 C CA . LYS B 1 9 ? 6.102 -12.758 -9.633 1 98.88 9 LYS B CA 1
ATOM 1501 C C . LYS B 1 9 ? 6.008 -12.031 -10.969 1 98.88 9 LYS B C 1
ATOM 1503 O O . LYS B 1 9 ? 5.953 -12.664 -12.023 1 98.88 9 LYS B O 1
ATOM 1508 N N . HIS B 1 10 ? 6.008 -10.75 -10.961 1 98.88 10 HIS B N 1
ATOM 1509 C CA . HIS B 1 10 ? 5.91 -9.93 -12.164 1 98.88 10 HIS B CA 1
ATOM 1510 C C . HIS B 1 10 ? 7.02 -10.266 -13.156 1 98.88 10 HIS B C 1
ATOM 1512 O O . HIS B 1 10 ? 7.977 -10.961 -12.805 1 98.88 10 HIS B O 1
ATOM 1518 N N . GLY B 1 11 ? 6.82 -9.812 -14.422 1 98.81 11 GLY B N 1
ATOM 1519 C CA . GLY B 1 11 ? 7.836 -9.969 -15.453 1 98.81 11 GLY B CA 1
ATOM 1520 C C . GLY B 1 11 ? 9.07 -9.117 -15.203 1 98.81 11 GLY B C 1
ATOM 1521 O O . GLY B 1 11 ? 9.062 -8.25 -14.336 1 98.81 11 GLY B O 1
ATOM 1522 N N . GLN B 1 12 ? 10.078 -9.328 -15.992 1 98.25 12 GLN B N 1
ATOM 1523 C CA . GLN B 1 12 ? 11.367 -8.656 -15.836 1 98.25 12 GLN B CA 1
ATOM 1524 C C . GLN B 1 12 ? 11.234 -7.152 -16.062 1 98.25 12 GLN B C 1
ATOM 1526 O O . GLN B 1 12 ? 10.781 -6.719 -17.125 1 98.25 12 GLN B O 1
ATOM 1531 N N . PRO B 1 13 ? 11.656 -6.336 -15.062 1 97.5 13 PRO B N 1
ATOM 1532 C CA . PRO B 1 13 ? 11.602 -4.887 -15.25 1 97.5 13 PRO B CA 1
ATOM 1533 C C . PRO B 1 13 ? 12.836 -4.336 -15.953 1 97.5 13 PRO B C 1
ATOM 1535 O O . PRO B 1 13 ? 13.891 -4.98 -15.953 1 97.5 13 PRO B O 1
ATOM 1538 N N . THR B 1 14 ? 12.641 -3.17 -16.594 1 95.56 14 THR B N 1
ATOM 1539 C CA . THR B 1 14 ? 13.797 -2.379 -16.984 1 95.56 14 THR B CA 1
ATOM 1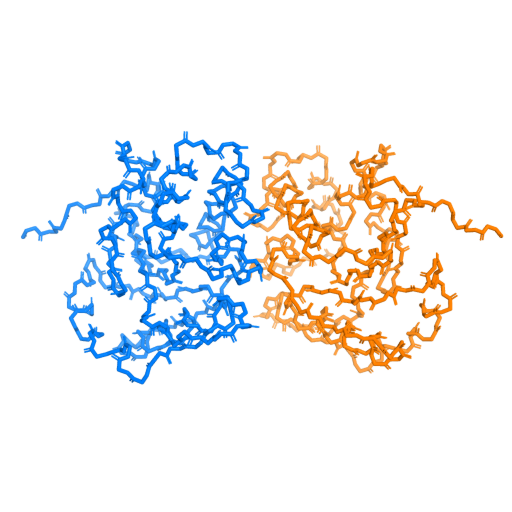540 C C . THR B 1 14 ? 14.406 -1.669 -15.781 1 95.56 14 THR B C 1
ATOM 1542 O O . THR B 1 14 ? 13.719 -0.937 -15.078 1 95.56 14 THR B O 1
ATOM 1545 N N . LEU B 1 15 ? 15.68 -1.949 -15.547 1 89.75 15 LEU B N 1
ATOM 1546 C CA . LEU B 1 15 ? 16.375 -1.27 -14.453 1 89.75 15 LEU B CA 1
ATOM 1547 C C . LEU B 1 15 ? 16.75 0.154 -14.852 1 89.75 15 LEU B C 1
ATOM 1549 O O . LEU B 1 15 ? 17.453 0.36 -15.844 1 89.75 15 LEU B O 1
ATOM 1553 N N . VAL B 1 16 ? 16.188 1.101 -14.195 1 88.38 16 VAL B N 1
ATOM 1554 C CA . VAL B 1 16 ? 16.469 2.504 -14.477 1 88.38 16 VAL B CA 1
ATOM 1555 C C . VAL B 1 16 ? 17.188 3.133 -13.289 1 88.38 16 VAL B C 1
ATOM 1557 O O . VAL B 1 16 ? 16.609 3.289 -12.211 1 88.38 16 VAL B O 1
ATOM 1560 N N . PRO B 1 17 ? 18.406 3.566 -13.531 1 84.5 17 PRO B N 1
ATOM 1561 C CA . PRO B 1 17 ? 19.156 4.176 -12.438 1 84.5 17 PRO B CA 1
ATOM 1562 C C . PRO B 1 17 ? 18.453 5.395 -11.844 1 84.5 17 PRO B C 1
ATOM 1564 O O . PRO B 1 17 ? 17.766 6.121 -12.562 1 84.5 17 PRO B O 1
ATOM 1567 N N . ASP B 1 18 ? 18.516 5.66 -10.539 1 84.5 18 ASP B N 1
ATOM 1568 C CA . ASP B 1 18 ? 18.047 6.824 -9.797 1 84.5 18 ASP B CA 1
ATOM 1569 C C . ASP B 1 18 ? 16.516 6.863 -9.75 1 84.5 18 ASP B C 1
ATOM 1571 O O . ASP B 1 18 ? 15.93 7.883 -9.391 1 84.5 18 ASP B O 1
ATOM 1575 N N . VAL B 1 19 ? 15.93 5.824 -10.359 1 87.81 19 VAL B N 1
ATOM 1576 C CA . VAL B 1 19 ? 14.484 5.668 -10.242 1 87.81 19 VAL B CA 1
ATOM 1577 C C . VAL B 1 19 ? 14.164 4.531 -9.273 1 87.81 19 VAL B C 1
ATOM 1579 O O . VAL B 1 19 ? 14.711 3.434 -9.391 1 87.81 19 VAL B O 1
ATOM 1582 N N . PRO B 1 20 ? 13.336 4.836 -8.328 1 89.94 20 PRO B N 1
ATOM 1583 C CA . PRO B 1 20 ? 12.984 3.766 -7.387 1 89.94 20 PRO B CA 1
ATOM 1584 C C . PRO B 1 20 ? 12.383 2.545 -8.078 1 89.94 20 PRO B C 1
ATOM 1586 O O . PRO B 1 20 ? 11.617 2.689 -9.031 1 89.94 20 PRO B O 1
ATOM 1589 N N . ALA B 1 21 ? 12.664 1.395 -7.578 1 91.88 21 ALA B N 1
ATOM 1590 C CA . ALA B 1 21 ? 12.289 0.13 -8.203 1 91.88 21 ALA B CA 1
ATOM 1591 C C . ALA B 1 21 ? 10.773 0.027 -8.352 1 91.88 21 ALA B C 1
ATOM 1593 O O . ALA B 1 21 ? 10.281 -0.558 -9.32 1 91.88 21 ALA B O 1
ATOM 1594 N N . HIS B 1 22 ? 10.016 0.611 -7.441 1 94.94 22 HIS B N 1
ATOM 1595 C CA . HIS B 1 22 ? 8.57 0.479 -7.469 1 94.94 22 HIS B CA 1
ATOM 1596 C C . HIS B 1 22 ? 7.965 1.274 -8.625 1 94.94 22 HIS B C 1
ATOM 1598 O O . HIS B 1 22 ? 6.777 1.136 -8.922 1 94.94 22 HIS B O 1
ATOM 1604 N N . GLU B 1 23 ? 8.82 2.041 -9.312 1 94.88 23 GLU B N 1
ATOM 1605 C CA . GLU B 1 23 ? 8.352 2.834 -10.453 1 94.88 23 GLU B CA 1
ATOM 1606 C C . GLU B 1 23 ? 8.781 2.203 -11.773 1 94.88 23 GLU B C 1
ATOM 1608 O O . GLU B 1 23 ? 8.406 2.688 -12.844 1 94.88 23 GLU B O 1
ATOM 1613 N N . TRP B 1 24 ? 9.547 1.13 -11.742 1 96 24 TRP B N 1
ATOM 1614 C CA . TRP B 1 24 ? 10.094 0.518 -12.953 1 96 24 TRP B CA 1
ATOM 1615 C C . TRP B 1 24 ? 8.984 -0.107 -13.789 1 96 24 TRP B C 1
ATOM 1617 O O . TRP B 1 24 ? 8.016 -0.651 -13.25 1 96 24 TRP B O 1
ATOM 1627 N N . HIS B 1 25 ? 9.141 -0.061 -15.07 1 97.88 25 HIS B N 1
ATOM 1628 C CA . HIS B 1 25 ? 8.258 -0.697 -16.047 1 97.88 25 HIS B CA 1
ATOM 1629 C C . HIS B 1 25 ? 8.859 -1.995 -16.562 1 97.88 25 HIS B C 1
ATOM 1631 O O . HIS B 1 25 ? 10.039 -2.279 -16.328 1 97.88 25 HIS B O 1
ATOM 1637 N N . LEU B 1 26 ? 8.078 -2.75 -17.281 1 98.5 26 LEU B N 1
ATOM 1638 C CA . LEU B 1 26 ? 8.531 -4.008 -17.859 1 98.5 26 LEU B CA 1
ATOM 1639 C C . LEU B 1 26 ? 9.57 -3.758 -18.953 1 98.5 26 LEU B C 1
ATOM 1641 O O . LEU B 1 26 ? 9.445 -2.811 -19.734 1 98.5 26 LEU B O 1
ATOM 1645 N N . ALA B 1 27 ? 10.492 -4.648 -19.016 1 98.12 27 ALA B N 1
ATOM 1646 C CA . ALA B 1 27 ? 11.406 -4.684 -20.156 1 98.12 27 ALA B CA 1
ATOM 1647 C C . ALA B 1 27 ? 10.688 -5.137 -21.422 1 98.12 27 ALA B C 1
ATOM 1649 O O . ALA B 1 27 ? 9.633 -5.77 -21.359 1 98.12 27 ALA B O 1
ATOM 1650 N N . PRO B 1 28 ? 11.094 -4.801 -22.703 1 96.31 28 PRO B N 1
ATOM 1651 C CA . PRO B 1 28 ? 10.43 -5.141 -23.953 1 96.31 28 PRO B CA 1
ATOM 1652 C C . PRO B 1 28 ? 10.141 -6.637 -24.094 1 96.31 28 PRO B C 1
ATOM 1654 O O . PRO B 1 28 ? 9.102 -7.027 -24.625 1 96.31 28 PRO B O 1
ATOM 1657 N N . ASP B 1 29 ? 11 -7.566 -23.609 1 96.75 29 ASP B N 1
ATOM 1658 C CA . ASP B 1 29 ? 10.828 -9.008 -23.781 1 96.75 29 ASP B CA 1
ATOM 1659 C C . ASP B 1 29 ? 10.398 -9.672 -22.484 1 96.75 29 ASP B C 1
ATOM 1661 O O . ASP B 1 29 ? 10.5 -10.891 -22.328 1 96.75 29 ASP B O 1
ATOM 1665 N N . ALA B 1 30 ? 9.797 -8.867 -21.578 1 98.31 30 ALA B N 1
ATOM 1666 C CA . ALA B 1 30 ? 9.5 -9.336 -20.234 1 98.31 30 ALA B CA 1
ATOM 1667 C C . ALA B 1 30 ? 8.383 -10.367 -20.25 1 98.31 30 ALA B C 1
ATOM 1669 O O . ALA B 1 30 ? 8.242 -11.156 -19.312 1 98.31 30 ALA B O 1
ATOM 1670 N N . LEU B 1 31 ? 7.578 -10.383 -21.344 1 98.19 31 LEU B N 1
ATOM 1671 C CA . LEU B 1 31 ? 6.379 -11.211 -21.344 1 98.19 31 LEU B CA 1
ATOM 1672 C C . LEU B 1 31 ? 6.508 -12.352 -22.344 1 98.19 31 LEU B C 1
ATOM 1674 O O . LEU B 1 31 ? 5.523 -13.023 -22.656 1 98.19 31 LEU B O 1
ATOM 1678 N N . ASP B 1 32 ? 7.738 -12.578 -22.828 1 97.75 32 ASP B N 1
ATOM 1679 C CA . ASP B 1 32 ? 7.98 -13.664 -23.766 1 97.75 32 ASP B CA 1
ATOM 1680 C C . ASP B 1 32 ? 7.648 -15.016 -23.156 1 97.75 32 ASP B C 1
ATOM 1682 O O . ASP B 1 32 ? 7.262 -15.953 -23.859 1 97.75 32 ASP B O 1
ATOM 1686 N N . GLY B 1 33 ? 7.727 -15.148 -21.875 1 97.94 33 GLY B N 1
ATOM 1687 C CA . GLY B 1 33 ? 7.461 -16.391 -21.156 1 97.94 33 GLY B CA 1
ATOM 1688 C C . GLY B 1 33 ? 6.012 -16.547 -20.75 1 97.94 33 GLY B C 1
ATOM 1689 O O . GLY B 1 33 ? 5.645 -17.531 -20.109 1 97.94 33 GLY B O 1
ATOM 1690 N N . LEU B 1 34 ? 5.156 -15.664 -21.141 1 98.06 34 LEU B N 1
ATOM 1691 C CA . LEU B 1 34 ? 3.762 -15.648 -20.703 1 98.06 34 LEU B CA 1
ATOM 1692 C C . LEU B 1 34 ? 3.045 -16.922 -21.141 1 98.06 34 LEU B C 1
ATOM 1694 O O . LEU B 1 34 ? 2.291 -17.516 -20.359 1 98.06 34 LEU B O 1
ATOM 1698 N N . PRO B 1 35 ? 3.238 -17.422 -22.391 1 97.94 35 PRO B N 1
ATOM 1699 C CA . PRO B 1 35 ? 2.576 -18.656 -22.797 1 97.94 35 PRO B CA 1
ATOM 1700 C C . PRO B 1 35 ? 2.93 -19.844 -21.891 1 97.94 35 PRO B C 1
ATOM 1702 O O . PRO B 1 35 ? 2.064 -20.656 -21.578 1 97.94 35 PRO B O 1
ATOM 1705 N N . ASP B 1 36 ? 4.176 -19.906 -21.5 1 97.75 36 ASP B N 1
ATOM 1706 C CA . ASP B 1 36 ? 4.594 -20.969 -20.578 1 97.75 36 ASP B CA 1
ATOM 1707 C C . ASP B 1 36 ? 3.896 -20.828 -19.219 1 97.75 36 ASP B C 1
ATOM 1709 O O . ASP B 1 36 ? 3.475 -21.828 -18.641 1 97.75 36 ASP B O 1
ATOM 1713 N N . LEU B 1 37 ? 3.797 -19.656 -18.688 1 98.12 37 LEU B N 1
ATOM 1714 C CA . LEU B 1 37 ? 3.082 -19.391 -17.438 1 98.12 37 LEU B CA 1
ATOM 1715 C C . LEU B 1 37 ? 1.623 -19.812 -17.547 1 98.12 37 LEU B C 1
ATOM 1717 O O . LEU B 1 37 ? 1.1 -20.484 -16.656 1 98.12 37 LEU B O 1
ATOM 1721 N N . LEU B 1 38 ? 1.004 -19.453 -18.656 1 98.06 38 LEU B N 1
ATOM 1722 C CA . LEU B 1 38 ? -0.4 -19.781 -18.891 1 98.06 38 LEU B CA 1
ATOM 1723 C C . LEU B 1 38 ? -0.63 -21.281 -18.812 1 98.06 38 LEU B C 1
ATOM 1725 O O . LEU B 1 38 ? -1.613 -21.75 -18.234 1 98.06 38 LEU B O 1
ATOM 1729 N N . ALA B 1 39 ? 0.312 -22 -19.359 1 96.94 39 ALA B N 1
ATOM 1730 C CA . ALA B 1 39 ? 0.205 -23.469 -19.422 1 96.94 39 ALA B CA 1
ATOM 1731 C C . ALA B 1 39 ? 0.3 -24.078 -18.031 1 96.94 39 ALA B C 1
ATOM 1733 O O . ALA B 1 39 ? -0.182 -25.203 -17.812 1 96.94 39 ALA B O 1
ATOM 1734 N N . ARG B 1 40 ? 0.873 -23.375 -17.078 1 96.56 40 ARG B N 1
ATOM 1735 C CA . ARG B 1 40 ? 1.114 -23.906 -15.742 1 96.56 40 ARG B CA 1
ATOM 1736 C C . ARG B 1 40 ? -0.023 -23.547 -14.797 1 96.56 40 ARG B C 1
ATOM 1738 O O . ARG B 1 40 ? -0.095 -24.047 -13.672 1 96.56 40 ARG B O 1
ATOM 1745 N N . LEU B 1 41 ? -0.886 -22.672 -15.195 1 97.38 41 LEU B N 1
ATOM 1746 C CA . LEU B 1 41 ? -1.992 -22.219 -14.359 1 97.38 41 LEU B CA 1
ATOM 1747 C C . LEU B 1 41 ? -3.1 -23.281 -14.312 1 97.38 41 LEU B C 1
ATOM 1749 O O . LEU B 1 41 ? -4.027 -23.234 -15.125 1 97.38 41 LEU B O 1
ATOM 1753 N N . ASP B 1 42 ? -3 -24.094 -13.336 1 95 42 ASP B N 1
ATOM 1754 C CA . ASP B 1 42 ? -3.973 -25.156 -13.102 1 95 42 ASP B CA 1
ATOM 1755 C C . ASP B 1 42 ? -4.32 -25.266 -11.617 1 95 42 ASP B C 1
ATOM 1757 O O . ASP B 1 42 ? -3.463 -25.594 -10.797 1 95 42 ASP B O 1
ATOM 1761 N N . PRO B 1 43 ? -5.559 -25.062 -11.297 1 96.5 43 PRO B N 1
ATOM 1762 C CA . PRO B 1 43 ? -6.699 -24.703 -12.141 1 96.5 43 PRO B CA 1
ATOM 1763 C C . PRO B 1 43 ? -6.574 -23.297 -12.734 1 96.5 43 PRO B C 1
ATOM 1765 O O . PRO B 1 43 ? -5.828 -22.469 -12.211 1 96.5 43 PRO B O 1
ATOM 1768 N N . ARG B 1 44 ? -7.258 -23.094 -13.812 1 97.38 44 ARG B N 1
ATOM 1769 C CA . ARG B 1 44 ? -7.305 -21.781 -14.477 1 97.38 44 ARG B CA 1
ATOM 1770 C C . ARG B 1 44 ? -7.934 -20.734 -13.562 1 97.38 44 ARG B C 1
ATOM 1772 O O . ARG B 1 44 ? -9 -20.969 -12.992 1 97.38 44 ARG B O 1
ATOM 1779 N N . PRO B 1 45 ? -7.289 -19.609 -13.383 1 98.25 45 PRO B N 1
ATOM 1780 C CA . PRO B 1 45 ? -7.898 -18.594 -12.531 1 98.25 45 PRO B CA 1
ATOM 1781 C C . PRO B 1 45 ? -9.086 -17.906 -13.195 1 98.25 45 PRO B C 1
ATOM 1783 O O . PRO B 1 45 ? -9.086 -17.688 -14.414 1 98.25 45 PRO B O 1
ATOM 1786 N N . ASP B 1 46 ? -10 -17.484 -12.367 1 98.06 46 ASP B N 1
ATOM 1787 C CA . ASP B 1 46 ? -11.195 -16.781 -12.797 1 98.06 46 ASP B CA 1
ATOM 1788 C C . ASP B 1 46 ? -11 -15.266 -12.727 1 98.06 46 ASP B C 1
ATOM 1790 O O . ASP B 1 46 ? -11.766 -14.508 -13.32 1 98.06 46 ASP B O 1
ATOM 1794 N N . PHE B 1 47 ? -10.047 -14.898 -12.031 1 98.31 47 PHE B N 1
ATOM 1795 C CA . PHE B 1 47 ? -9.812 -13.492 -11.727 1 98.31 47 PHE B CA 1
ATOM 1796 C C . PHE B 1 47 ? -8.336 -13.242 -11.438 1 98.31 47 PHE B C 1
ATOM 1798 O O . PHE B 1 47 ? -7.668 -14.07 -10.812 1 98.31 47 PHE B O 1
ATOM 1805 N N . VAL B 1 48 ? -7.832 -12.117 -11.961 1 98.88 48 VAL B N 1
ATOM 1806 C CA . VAL B 1 48 ? -6.449 -11.719 -11.711 1 98.88 48 VAL B CA 1
ATOM 1807 C C . VAL B 1 48 ? -6.426 -10.43 -10.891 1 98.88 48 VAL B C 1
ATOM 1809 O O . VAL B 1 48 ? -7.148 -9.477 -11.188 1 98.88 48 VAL B O 1
ATOM 1812 N N . VAL B 1 49 ? -5.707 -10.461 -9.812 1 98.75 49 VAL B N 1
ATOM 1813 C CA . VAL B 1 49 ? -5.434 -9.289 -8.992 1 98.75 49 VAL B CA 1
ATOM 1814 C C . VAL B 1 49 ? -3.943 -8.961 -9.039 1 98.75 49 VAL B C 1
ATOM 1816 O O . VAL B 1 49 ? -3.113 -9.844 -9.258 1 98.75 49 VAL B O 1
ATOM 1819 N N . CYS B 1 50 ? -3.609 -7.672 -8.859 1 98.88 50 CYS B N 1
ATOM 1820 C CA . CYS B 1 50 ? -2.188 -7.367 -8.961 1 98.88 50 CYS B CA 1
ATOM 1821 C C . CYS B 1 50 ? -1.812 -6.191 -8.07 1 98.88 50 CYS B C 1
ATOM 1823 O O . CYS B 1 50 ? -2.682 -5.438 -7.633 1 98.88 50 CYS B O 1
ATOM 1825 N N . SER B 1 51 ? -0.547 -6.145 -7.738 1 98.75 51 SER B N 1
ATOM 1826 C CA . SER B 1 51 ? 0.086 -4.945 -7.20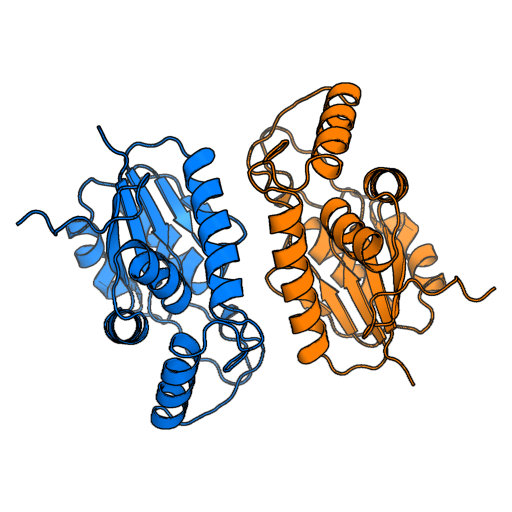7 1 98.75 51 SER B CA 1
ATOM 1827 C C . SER B 1 51 ? -0.123 -3.75 -8.133 1 98.75 51 SER B C 1
ATOM 1829 O O . SER B 1 51 ? -0.184 -3.91 -9.352 1 98.75 51 SER B O 1
ATOM 1831 N N . GLU B 1 52 ? -0.15 -2.551 -7.523 1 97.5 52 GLU B N 1
ATOM 1832 C CA . GLU B 1 52 ? -0.333 -1.323 -8.289 1 97.5 52 GLU B CA 1
ATOM 1833 C C . GLU B 1 52 ? 0.958 -0.912 -8.992 1 97.5 52 GLU B C 1
ATOM 1835 O O . GLU B 1 52 ? 0.954 -0.014 -9.836 1 97.5 52 GLU B O 1
ATOM 1840 N N . GLU B 1 53 ? 2.137 -1.485 -8.602 1 98 53 GLU B N 1
ATOM 1841 C CA . GLU B 1 53 ? 3.387 -1.121 -9.266 1 98 53 GLU B CA 1
ATOM 1842 C C . GLU B 1 53 ? 3.314 -1.388 -10.766 1 98 53 GLU B C 1
ATOM 1844 O O . GLU B 1 53 ? 2.77 -2.408 -11.195 1 98 53 GLU B O 1
ATOM 1849 N N . PRO B 1 54 ? 3.898 -0.525 -11.609 1 98.06 54 PRO B N 1
ATOM 1850 C CA . PRO B 1 54 ? 3.729 -0.599 -13.062 1 98.06 54 PRO B CA 1
ATOM 1851 C C . PRO B 1 54 ? 4.121 -1.96 -13.633 1 98.06 54 PRO B C 1
ATOM 1853 O O . PRO B 1 54 ? 3.422 -2.492 -14.5 1 98.06 54 PRO B O 1
ATOM 1856 N N . LYS B 1 55 ? 5.211 -2.568 -13.203 1 98.62 55 LYS B N 1
ATOM 1857 C CA . LYS B 1 55 ? 5.672 -3.84 -13.758 1 98.62 55 LYS B CA 1
ATOM 1858 C C . LYS B 1 55 ? 4.699 -4.969 -13.43 1 98.62 55 LYS B C 1
ATOM 1860 O O . LYS B 1 55 ? 4.461 -5.852 -14.25 1 98.62 55 LYS B O 1
ATOM 1865 N N . ALA B 1 56 ? 4.141 -4.953 -12.242 1 98.81 56 ALA B N 1
ATOM 1866 C CA . ALA B 1 56 ? 3.174 -5.969 -11.844 1 98.81 56 ALA B CA 1
ATOM 1867 C C . ALA B 1 56 ? 1.839 -5.766 -12.555 1 98.81 56 ALA B C 1
ATOM 1869 O O . ALA B 1 56 ? 1.215 -6.73 -13.008 1 98.81 56 ALA B O 1
ATOM 1870 N N . LYS B 1 57 ? 1.399 -4.551 -12.633 1 98.56 57 LYS B N 1
ATOM 1871 C CA . LYS B 1 57 ? 0.147 -4.219 -13.312 1 98.56 57 LYS B CA 1
ATOM 1872 C C . LYS B 1 57 ? 0.186 -4.641 -14.781 1 98.56 57 LYS B C 1
ATOM 1874 O O . LYS B 1 57 ? -0.748 -5.273 -15.273 1 98.56 57 LYS B O 1
ATOM 1879 N N . ALA B 1 58 ? 1.276 -4.297 -15.43 1 98.81 58 ALA B N 1
ATOM 1880 C CA . ALA B 1 58 ? 1.418 -4.645 -16.844 1 98.81 58 ALA B CA 1
ATOM 1881 C C . ALA B 1 58 ? 1.426 -6.156 -17.031 1 98.81 58 ALA B C 1
ATOM 1883 O O . ALA B 1 58 ? 0.805 -6.672 -17.969 1 98.81 58 ALA B O 1
ATOM 1884 N N . THR B 1 59 ? 2.125 -6.902 -16.172 1 98.94 59 THR B N 1
ATOM 1885 C CA . THR B 1 59 ? 2.158 -8.359 -16.219 1 98.94 59 THR B CA 1
ATOM 1886 C C . THR B 1 59 ? 0.757 -8.938 -16.062 1 98.94 59 THR B C 1
ATOM 1888 O O . THR B 1 59 ? 0.345 -9.82 -16.812 1 98.94 59 THR B O 1
ATOM 1891 N N . ALA B 1 60 ? 0.046 -8.391 -15.078 1 98.94 60 ALA B N 1
ATOM 1892 C CA . ALA B 1 60 ? -1.293 -8.875 -14.758 1 98.94 60 ALA B CA 1
ATOM 1893 C C . ALA B 1 60 ? -2.264 -8.617 -15.906 1 98.94 60 ALA B C 1
ATOM 1895 O O . ALA B 1 60 ? -3.1 -9.461 -16.219 1 98.94 60 ALA B O 1
ATOM 1896 N N . GLN B 1 61 ? -2.168 -7.469 -16.484 1 98.75 61 GLN B N 1
ATOM 1897 C CA . GLN B 1 61 ? -3.041 -7.113 -17.609 1 98.75 61 GLN B CA 1
ATOM 1898 C C . GLN B 1 61 ? -2.824 -8.047 -18.797 1 98.75 61 GLN B C 1
ATOM 1900 O O . GLN B 1 61 ? -3.785 -8.5 -19.422 1 98.75 61 GLN B O 1
ATOM 1905 N N . ALA B 1 62 ? -1.56 -8.32 -19.109 1 98.81 62 ALA B N 1
ATOM 1906 C CA . ALA B 1 62 ? -1.246 -9.25 -20.203 1 98.81 62 ALA B CA 1
ATOM 1907 C C . ALA B 1 62 ? -1.776 -10.648 -19.891 1 98.81 62 ALA B C 1
ATOM 1909 O O . ALA B 1 62 ? -2.357 -11.305 -20.766 1 98.81 62 ALA B O 1
ATOM 1910 N N . LEU B 1 63 ? -1.569 -11.062 -18.641 1 98.88 63 LEU B N 1
ATOM 1911 C CA . LEU B 1 63 ? -2.037 -12.375 -18.203 1 98.88 63 LEU B CA 1
ATOM 1912 C C . LEU B 1 63 ? -3.555 -12.469 -18.312 1 98.88 63 LEU B C 1
ATOM 1914 O O . LEU B 1 63 ? -4.082 -13.438 -18.875 1 98.88 63 LEU B O 1
ATOM 1918 N N . ALA B 1 64 ? -4.258 -11.516 -17.797 1 98.88 64 ALA B N 1
ATOM 1919 C CA . ALA B 1 64 ? -5.719 -11.492 -17.781 1 98.88 64 ALA B CA 1
ATOM 1920 C C . ALA B 1 64 ? -6.273 -11.461 -19.203 1 98.88 64 ALA B C 1
ATOM 1922 O O . ALA B 1 64 ? -7.27 -12.125 -19.5 1 98.88 64 ALA B O 1
ATOM 1923 N N . ALA B 1 65 ? -5.648 -10.672 -20.047 1 98.69 65 ALA B N 1
ATOM 1924 C CA . ALA B 1 65 ? -6.062 -10.602 -21.453 1 98.69 65 ALA B CA 1
ATOM 1925 C C . ALA B 1 65 ? -5.949 -11.961 -22.125 1 98.69 65 ALA B C 1
ATOM 1927 O O . ALA B 1 65 ? -6.863 -12.383 -22.844 1 98.69 65 ALA B O 1
ATOM 1928 N N . ALA B 1 66 ? -4.859 -12.625 -21.891 1 98.56 66 ALA B N 1
ATOM 1929 C CA . ALA B 1 66 ? -4.629 -13.938 -22.484 1 98.56 66 ALA B CA 1
ATOM 1930 C C . ALA B 1 66 ? -5.637 -14.961 -21.969 1 98.56 66 ALA B C 1
ATOM 1932 O O . ALA B 1 66 ? -6.066 -15.852 -22.703 1 98.56 66 ALA B O 1
ATOM 1933 N N . LEU B 1 67 ? -6.027 -14.836 -20.703 1 98.44 67 LEU B N 1
ATOM 1934 C CA . LEU B 1 67 ? -6.949 -15.758 -20.047 1 98.44 67 LEU B CA 1
ATOM 1935 C C . LEU B 1 67 ? -8.398 -15.406 -20.375 1 98.44 67 LEU B C 1
ATOM 1937 O O . LEU B 1 67 ? -9.297 -16.234 -20.188 1 98.44 67 LEU B O 1
ATOM 1941 N N . GLY B 1 68 ? -8.641 -14.172 -20.797 1 98.56 68 GLY B N 1
ATOM 1942 C CA . GLY B 1 68 ? -10 -13.695 -21 1 98.56 68 GLY B CA 1
ATOM 1943 C C . GLY B 1 68 ? -10.758 -13.492 -19.703 1 98.56 68 GLY B C 1
ATOM 1944 O O . GLY B 1 68 ? -11.938 -13.82 -19.609 1 98.56 68 GLY B O 1
ATOM 1945 N N . VAL B 1 69 ? -10.094 -13.078 -18.625 1 98.62 69 VAL B N 1
ATOM 1946 C CA . VAL B 1 69 ? -10.711 -12.875 -17.312 1 98.62 69 VAL B CA 1
ATOM 1947 C C . VAL B 1 69 ? -10.477 -11.445 -16.844 1 98.62 69 VAL B C 1
ATOM 1949 O O . VAL B 1 69 ? -9.594 -10.75 -17.359 1 98.62 69 VAL B O 1
ATOM 1952 N N . PRO B 1 70 ? -11.273 -10.906 -15.875 1 98.12 70 PRO B N 1
ATOM 1953 C CA . PRO B 1 70 ? -11.062 -9.555 -15.359 1 98.12 70 PRO B CA 1
ATOM 1954 C C . PRO B 1 70 ? -9.773 -9.43 -14.539 1 98.12 70 PRO B C 1
ATOM 1956 O O . PRO B 1 70 ? -9.242 -10.438 -14.07 1 98.12 70 PRO B O 1
ATOM 1959 N N . CYS B 1 71 ? -9.297 -8.227 -14.516 1 98.12 71 CYS B N 1
ATOM 1960 C CA . CYS B 1 71 ? -8.094 -7.871 -13.766 1 98.12 71 CYS B CA 1
ATOM 1961 C C . CYS B 1 71 ? -8.297 -6.57 -12.992 1 98.12 71 CYS B C 1
ATOM 1963 O O . CYS B 1 71 ? -8.867 -5.617 -13.523 1 98.12 71 CYS B O 1
ATOM 1965 N N . ARG B 1 72 ? -7.895 -6.531 -11.773 1 96.38 72 ARG B N 1
ATOM 1966 C CA . ARG B 1 72 ? -7.961 -5.273 -11.039 1 96.38 72 ARG B CA 1
ATOM 1967 C C . ARG B 1 72 ? -6.766 -5.125 -10.102 1 96.38 72 ARG B C 1
ATOM 1969 O O . ARG B 1 72 ? -6.336 -6.098 -9.477 1 96.38 72 ARG B O 1
ATOM 1976 N N . PRO B 1 73 ? -6.176 -3.986 -10.031 1 97.44 73 PRO B N 1
ATOM 1977 C CA . PRO B 1 73 ? -5.18 -3.719 -8.992 1 97.44 73 PRO B CA 1
ATOM 1978 C C . PRO B 1 73 ? -5.797 -3.588 -7.598 1 97.44 73 PRO B C 1
ATOM 1980 O O . PRO B 1 73 ? -6.926 -3.111 -7.465 1 97.44 73 PRO B O 1
ATOM 1983 N N . MET B 1 74 ? -5.141 -4.062 -6.621 1 96.94 74 MET B N 1
ATOM 1984 C CA . MET B 1 74 ? -5.609 -3.898 -5.246 1 96.94 74 MET B CA 1
ATOM 1985 C C . MET B 1 74 ? -4.477 -3.43 -4.34 1 96.94 74 MET B C 1
ATOM 1987 O O . MET B 1 74 ? -3.318 -3.791 -4.551 1 96.94 74 MET B O 1
ATOM 1991 N N . LEU B 1 75 ? -4.816 -2.664 -3.324 1 97.12 75 LEU B N 1
ATOM 1992 C CA . LEU B 1 75 ? -3.865 -1.986 -2.453 1 97.12 75 LEU B CA 1
ATOM 1993 C C . LEU B 1 75 ? -3.184 -2.979 -1.516 1 97.12 75 LEU B C 1
ATOM 1995 O O . LEU B 1 75 ? -3.75 -4.027 -1.197 1 97.12 75 LEU B O 1
ATOM 1999 N N . GLY B 1 76 ? -1.96 -2.66 -1.096 1 97.5 76 GLY B N 1
ATOM 2000 C CA . GLY B 1 76 ? -1.265 -3.426 -0.073 1 97.5 76 GLY B CA 1
ATOM 2001 C C . GLY B 1 76 ? -0.424 -4.555 -0.641 1 97.5 76 GLY B C 1
ATOM 2002 O O . GLY B 1 76 ? 0.281 -5.242 0.1 1 97.5 76 GLY B O 1
ATOM 2003 N N . LEU B 1 77 ? -0.445 -4.75 -2.025 1 98.69 77 LEU B N 1
ATOM 2004 C CA . LEU B 1 77 ? 0.229 -5.883 -2.646 1 98.69 77 LEU B CA 1
ATOM 2005 C C . LEU B 1 77 ? 1.613 -5.484 -3.148 1 98.69 77 LEU B C 1
ATOM 2007 O O . LEU B 1 77 ? 2.305 -6.289 -3.777 1 98.69 77 LEU B O 1
ATOM 2011 N N . HIS B 1 78 ? 2.057 -4.289 -2.846 1 98.44 78 HIS B N 1
ATOM 2012 C CA . HIS B 1 78 ? 3.346 -3.797 -3.318 1 98.44 78 HIS B CA 1
ATOM 2013 C C . HIS B 1 78 ? 4.5 -4.555 -2.67 1 98.44 78 HIS B C 1
ATOM 2015 O O . HIS B 1 78 ? 4.301 -5.27 -1.686 1 98.44 78 HIS B O 1
ATOM 2021 N N . GLU B 1 79 ? 5.664 -4.406 -3.176 1 98.12 79 GLU B N 1
ATOM 2022 C CA . GLU B 1 79 ? 6.891 -5 -2.654 1 98.12 79 GLU B CA 1
ATOM 2023 C C . GLU B 1 79 ? 7.297 -4.352 -1.335 1 98.12 79 GLU B C 1
ATOM 2025 O O . GLU B 1 79 ? 6.715 -3.348 -0.923 1 98.12 79 GLU B O 1
ATOM 2030 N N . HIS B 1 80 ? 8.211 -5.008 -0.608 1 96.06 80 HIS B N 1
ATOM 2031 C CA . HIS B 1 80 ? 8.734 -4.359 0.592 1 96.06 80 HIS B CA 1
ATOM 2032 C C . HIS B 1 80 ? 9.289 -2.977 0.274 1 96.06 80 HIS B C 1
ATOM 2034 O O . HIS B 1 80 ? 9.789 -2.744 -0.827 1 96.06 80 HIS B O 1
ATOM 2040 N N . LEU B 1 81 ? 9.125 -2.033 1.177 1 96.25 81 LEU B N 1
ATOM 2041 C CA . LEU B 1 81 ? 9.438 -0.632 0.932 1 96.25 81 LEU B CA 1
ATOM 2042 C C . LEU B 1 81 ? 10.945 -0.442 0.743 1 96.25 81 LEU B C 1
ATOM 2044 O O . LEU B 1 81 ? 11.727 -0.726 1.65 1 96.25 81 LEU B O 1
ATOM 2048 N N . ARG B 1 82 ? 11.328 -0.025 -0.471 1 92.19 82 ARG B N 1
ATOM 2049 C CA . ARG B 1 82 ? 12.703 0.313 -0.841 1 92.19 82 ARG B CA 1
ATOM 2050 C C . ARG B 1 82 ? 12.742 1.581 -1.688 1 92.19 82 ARG B C 1
ATOM 2052 O O . ARG B 1 82 ? 12.922 1.514 -2.906 1 92.19 82 ARG B O 1
ATOM 2059 N N . TYR B 1 83 ? 12.648 2.701 -1.011 1 89.31 83 TYR B N 1
ATOM 2060 C CA . TYR B 1 83 ? 12.594 3.977 -1.718 1 89.31 83 TYR B CA 1
ATOM 2061 C C . TYR B 1 83 ? 13.977 4.391 -2.197 1 89.31 83 TYR B C 1
ATOM 2063 O O . TYR B 1 83 ? 14.109 5.105 -3.195 1 89.31 83 TYR B O 1
ATOM 2071 N N . GLY B 1 84 ? 14.945 4.004 -1.428 1 75.81 84 GLY B N 1
ATOM 2072 C CA . GLY B 1 84 ? 16.312 4.395 -1.754 1 75.81 84 GLY B CA 1
ATOM 2073 C C . GLY B 1 84 ? 16.922 3.545 -2.848 1 75.81 84 GLY B C 1
ATOM 2074 O O . GLY B 1 84 ? 16.484 2.424 -3.098 1 75.81 84 GLY B O 1
ATOM 2075 N N . ASN B 1 85 ? 17.578 4.066 -3.873 1 65.44 85 ASN B N 1
ATOM 2076 C CA . ASN B 1 85 ? 18.312 3.352 -4.922 1 65.44 85 ASN B CA 1
ATOM 2077 C C . ASN B 1 85 ? 19.734 3.023 -4.496 1 65.44 85 ASN B C 1
ATOM 2079 O O . ASN B 1 85 ? 20.562 3.922 -4.348 1 65.44 85 ASN B O 1
ATOM 2083 N N . GLU B 1 86 ? 19.812 2.039 -3.705 1 64.94 86 GLU B N 1
ATOM 2084 C CA . GLU B 1 86 ? 21.219 1.797 -3.383 1 64.94 86 GLU B CA 1
ATOM 2085 C C . GLU B 1 86 ? 21.891 0.935 -4.449 1 64.94 86 GLU B C 1
ATOM 2087 O O . GLU B 1 86 ? 21.391 -0.135 -4.797 1 64.94 86 GLU B O 1
ATOM 2092 N N . LEU B 1 87 ? 22.641 1.562 -5.203 1 70.25 87 LEU B N 1
ATOM 2093 C CA . LEU B 1 87 ? 23.484 0.807 -6.129 1 70.25 87 LEU B CA 1
ATOM 2094 C C . LEU B 1 87 ? 24.531 -0.007 -5.375 1 70.25 87 LEU B C 1
ATOM 2096 O O . LEU B 1 87 ? 25.422 0.559 -4.734 1 70.25 87 LEU B O 1
ATOM 2100 N N . VAL B 1 88 ? 24.266 -1.175 -5.254 1 77 88 VAL B N 1
ATOM 2101 C CA . VAL B 1 88 ? 25.234 -2.066 -4.617 1 77 88 VAL B CA 1
ATOM 2102 C C . VAL B 1 88 ? 25.578 -3.217 -5.562 1 77 88 VAL B C 1
ATOM 2104 O O . VAL B 1 88 ? 24.844 -3.471 -6.527 1 77 88 VAL B O 1
ATOM 2107 N N . SER B 1 89 ? 26.688 -3.822 -5.293 1 84.5 89 SER B N 1
ATOM 2108 C CA . SER B 1 89 ? 27.047 -5.016 -6.055 1 84.5 89 SER B CA 1
ATOM 2109 C C . SER B 1 89 ? 26.031 -6.133 -5.844 1 84.5 89 SER B C 1
ATOM 2111 O O . SER B 1 89 ? 25.281 -6.121 -4.863 1 84.5 89 SER B O 1
ATOM 2113 N N . ALA B 1 90 ? 26.062 -7.035 -6.816 1 84.75 90 ALA B N 1
ATOM 2114 C CA . ALA B 1 90 ? 25.172 -8.188 -6.723 1 84.75 90 ALA B CA 1
ATOM 2115 C C . ALA B 1 90 ? 25.422 -8.984 -5.445 1 84.75 90 ALA B C 1
ATOM 2117 O O . ALA B 1 90 ? 24.484 -9.414 -4.773 1 84.75 90 ALA B O 1
ATOM 2118 N N . ASP B 1 91 ? 26.703 -9.141 -5.16 1 89.31 91 ASP B N 1
ATOM 2119 C CA . ASP B 1 91 ? 27.078 -9.891 -3.963 1 89.31 91 ASP B CA 1
ATOM 2120 C C . ASP B 1 91 ? 26.594 -9.18 -2.701 1 89.31 91 ASP B C 1
ATOM 2122 O O . ASP B 1 91 ? 26.047 -9.812 -1.791 1 89.31 91 ASP B O 1
ATOM 2126 N N . GLU B 1 92 ? 26.828 -7.918 -2.66 1 89.56 92 GLU B N 1
ATOM 2127 C CA . GLU B 1 92 ? 26.391 -7.145 -1.507 1 89.56 92 GLU B CA 1
ATOM 2128 C C . GLU B 1 92 ? 24.859 -7.168 -1.378 1 89.56 92 GLU B C 1
ATOM 2130 O O . GLU B 1 92 ? 24.328 -7.25 -0.269 1 89.56 92 GLU B O 1
ATOM 2135 N N . PHE B 1 93 ? 24.219 -7.137 -2.473 1 88.81 93 PHE B N 1
ATOM 2136 C CA . PHE B 1 93 ? 22.766 -7.195 -2.492 1 88.81 93 PHE B CA 1
ATOM 2137 C C . PHE B 1 93 ? 22.266 -8.516 -1.917 1 88.81 93 PHE B C 1
ATOM 2139 O O . PHE B 1 93 ? 21.406 -8.531 -1.032 1 88.81 93 PHE B O 1
ATOM 2146 N N . GLN B 1 94 ? 22.875 -9.578 -2.334 1 90.94 94 GLN B N 1
ATOM 2147 C CA . GLN B 1 94 ? 22.5 -10.906 -1.853 1 90.94 94 GLN B CA 1
ATOM 2148 C C . GLN B 1 94 ? 22.766 -11.039 -0.355 1 90.94 94 GLN B C 1
ATOM 2150 O O . GLN B 1 94 ? 21.953 -11.633 0.369 1 90.94 94 GLN B O 1
ATOM 2155 N N . ASN B 1 95 ? 23.859 -10.516 0.094 1 93.81 95 ASN B N 1
ATOM 2156 C CA . ASN B 1 95 ? 24.203 -10.57 1.514 1 93.81 95 ASN B CA 1
ATOM 2157 C C . ASN B 1 95 ? 23.188 -9.797 2.355 1 93.81 95 ASN B C 1
ATOM 2159 O O . ASN B 1 95 ? 22.812 -10.234 3.441 1 93.81 95 ASN B O 1
ATOM 2163 N N . ARG B 1 96 ? 22.812 -8.727 1.867 1 93.88 96 ARG B N 1
ATOM 2164 C CA . ARG B 1 96 ? 21.828 -7.914 2.584 1 93.88 96 ARG B CA 1
ATOM 2165 C C . ARG B 1 96 ? 20.484 -8.625 2.674 1 93.88 96 ARG B C 1
ATOM 2167 O O . ARG B 1 96 ? 19.828 -8.602 3.717 1 93.88 96 ARG B O 1
ATOM 2174 N N . PHE B 1 97 ? 20.109 -9.281 1.621 1 95.56 97 PHE B N 1
ATOM 2175 C CA . PHE B 1 97 ? 18.828 -9.961 1.64 1 95.56 97 PHE B CA 1
ATOM 2176 C C . PHE B 1 97 ? 18.891 -11.227 2.486 1 95.56 97 PHE B C 1
ATOM 2178 O O . PHE B 1 97 ? 17.906 -11.609 3.1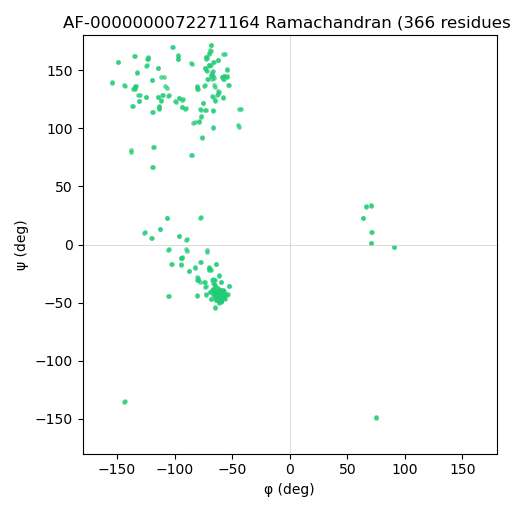23 1 95.56 97 PHE B O 1
ATOM 2185 N N . ARG B 1 98 ? 20.078 -11.898 2.506 1 96.62 98 ARG B N 1
ATOM 2186 C CA . ARG B 1 98 ? 20.25 -13 3.447 1 96.62 98 ARG B CA 1
ATOM 2187 C C . ARG B 1 98 ? 19.984 -12.539 4.879 1 96.62 98 ARG B C 1
ATOM 2189 O O . ARG B 1 98 ? 19.281 -13.203 5.633 1 96.62 98 ARG B O 1
ATOM 2196 N N . ARG B 1 99 ? 20.562 -11.422 5.199 1 97.31 99 ARG B N 1
ATOM 2197 C CA . ARG B 1 99 ? 20.375 -10.859 6.535 1 97.31 99 ARG B CA 1
ATOM 2198 C C . ARG B 1 99 ? 18.938 -10.422 6.75 1 97.31 99 ARG B C 1
ATOM 2200 O O . ARG B 1 99 ? 18.375 -10.609 7.832 1 97.31 99 ARG B O 1
ATOM 2207 N N . PHE B 1 100 ? 18.328 -9.836 5.723 1 98 100 PHE B N 1
ATOM 2208 C CA . PHE B 1 100 ? 16.938 -9.406 5.746 1 98 100 PHE B CA 1
ATOM 2209 C C . PHE B 1 100 ? 16.016 -10.547 6.148 1 98 100 PHE B C 1
ATOM 2211 O O . PHE B 1 100 ? 15.18 -10.398 7.035 1 98 100 PHE B O 1
ATOM 2218 N N . PHE B 1 101 ? 16.234 -11.695 5.645 1 98.19 101 PHE B N 1
ATOM 2219 C CA . PHE B 1 101 ? 15.398 -12.852 5.93 1 98.19 101 PHE B CA 1
ATOM 2220 C C . PHE B 1 101 ? 15.773 -13.477 7.27 1 98.19 101 PHE B C 1
ATOM 2222 O O . PHE B 1 101 ? 14.914 -14.008 7.969 1 98.19 101 PHE B O 1
ATOM 2229 N N . ALA B 1 102 ? 17 -13.391 7.672 1 97.69 102 ALA B N 1
ATOM 2230 C CA . ALA B 1 102 ? 17.5 -14.023 8.891 1 97.69 102 ALA B CA 1
ATOM 2231 C C . ALA B 1 102 ? 17.156 -13.195 10.117 1 97.69 102 ALA B C 1
ATOM 2233 O O . ALA B 1 102 ? 17.078 -13.727 11.234 1 97.69 102 ALA B O 1
ATOM 2234 N N . GLU B 1 103 ? 17.016 -11.867 9.961 1 98.06 103 GLU B N 1
ATOM 2235 C CA . GLU B 1 103 ? 16.703 -10.93 11.031 1 98.06 103 GLU B CA 1
ATOM 2236 C C . GLU B 1 103 ? 15.383 -10.203 10.75 1 98.06 103 GLU B C 1
ATOM 2238 O O . GLU B 1 103 ? 15.367 -8.977 10.594 1 98.06 103 GLU B O 1
ATOM 2243 N N . PRO B 1 104 ? 14.281 -10.984 10.766 1 97.94 104 PRO B N 1
ATOM 2244 C CA . PRO B 1 104 ? 13.016 -10.484 10.227 1 97.94 104 PRO B CA 1
ATOM 2245 C C . PRO B 1 104 ? 12.461 -9.297 11.008 1 97.94 104 PRO B C 1
ATOM 2247 O O . PRO B 1 104 ? 11.594 -8.57 10.516 1 97.94 104 PRO B O 1
ATOM 2250 N N . GLY B 1 105 ? 12.922 -9.055 12.211 1 97.69 105 GLY B N 1
ATOM 2251 C CA . GLY B 1 105 ? 12.445 -7.949 13.023 1 97.69 105 GLY B CA 1
ATOM 2252 C C . GLY B 1 105 ? 13.219 -6.664 12.797 1 97.69 105 GLY B C 1
ATOM 2253 O O . GLY B 1 105 ? 12.852 -5.613 13.32 1 97.69 105 GLY B O 1
ATOM 2254 N N . GLN B 1 106 ? 14.281 -6.711 12.008 1 97.31 106 GLN B N 1
ATOM 2255 C CA . GLN B 1 106 ? 15.164 -5.566 11.797 1 97.31 106 GLN B CA 1
ATOM 2256 C C . GLN B 1 106 ? 15.016 -5.008 10.391 1 97.31 106 GLN B C 1
ATOM 2258 O O . GLN B 1 106 ? 14.805 -5.758 9.438 1 97.31 106 GLN B O 1
ATOM 2263 N N . VAL B 1 107 ? 15.125 -3.732 10.32 1 96.5 107 VAL B N 1
ATOM 2264 C CA . VAL B 1 107 ? 15.242 -3.117 9 1 96.5 107 VAL B CA 1
ATOM 2265 C C . VAL B 1 107 ? 16.672 -3.266 8.492 1 96.5 107 VAL B C 1
ATOM 2267 O O . VAL B 1 107 ? 17.578 -2.582 8.969 1 96.5 107 VAL B O 1
ATOM 2270 N N . VAL B 1 108 ? 16.938 -4.113 7.551 1 95.06 108 VAL B N 1
ATOM 2271 C CA . VAL B 1 108 ? 18.266 -4.473 7.059 1 95.06 108 VAL B CA 1
ATOM 2272 C C . VAL B 1 108 ? 18.5 -3.828 5.695 1 95.06 108 VAL B C 1
ATOM 2274 O O . VAL B 1 108 ? 19.578 -3.309 5.426 1 95.06 108 VAL B O 1
ATOM 2277 N N . VAL B 1 109 ? 17.562 -3.883 4.855 1 93.25 109 VAL B N 1
ATOM 2278 C CA . VAL B 1 109 ? 17.531 -3.309 3.518 1 93.25 109 VAL B CA 1
ATOM 2279 C C . VAL B 1 109 ? 16.203 -2.594 3.293 1 93.25 109 VAL B C 1
ATOM 2281 O O . VAL B 1 109 ? 15.148 -3.068 3.738 1 93.25 109 VAL B O 1
ATOM 2284 N N . GLY B 1 110 ? 16.344 -1.391 2.684 1 93.88 110 GLY B N 1
ATOM 2285 C CA . GLY B 1 110 ? 15.133 -0.604 2.512 1 93.88 110 GLY B CA 1
ATOM 2286 C C . GLY B 1 110 ? 14.656 0.043 3.797 1 93.88 110 GLY B C 1
ATOM 2287 O O . GLY B 1 110 ? 15.461 0.455 4.633 1 93.88 110 GLY B O 1
ATOM 2288 N N . GLU B 1 111 ? 13.312 0.216 3.93 1 95.31 111 GLU B N 1
ATOM 2289 C CA . GLU B 1 111 ? 12.758 0.974 5.047 1 95.31 111 GLU B CA 1
ATOM 2290 C C . GLU B 1 111 ? 11.703 0.165 5.793 1 95.31 111 GLU B C 1
ATOM 2292 O O . GLU B 1 111 ? 10.992 0.7 6.648 1 95.31 111 GLU B O 1
ATOM 2297 N N . GLU B 1 112 ? 11.609 -1.036 5.488 1 96.56 112 GLU B N 1
ATOM 2298 C CA . GLU B 1 112 ? 10.617 -1.929 6.082 1 96.56 112 GLU B CA 1
ATOM 2299 C C . GLU B 1 112 ? 11.242 -3.26 6.484 1 96.56 112 GLU B C 1
ATOM 2301 O O . GLU B 1 112 ? 12.031 -3.836 5.73 1 96.56 112 GLU B O 1
ATOM 2306 N N . SER B 1 113 ? 10.961 -3.77 7.711 1 97.56 113 SER B N 1
ATOM 2307 C CA . SER B 1 113 ? 11.469 -5.07 8.141 1 97.56 113 SER B CA 1
ATOM 2308 C C . SER B 1 113 ? 10.734 -6.207 7.426 1 97.56 113 SER B C 1
ATOM 2310 O O . SER B 1 113 ? 9.656 -6.004 6.875 1 97.56 113 SER B O 1
ATOM 2312 N N . ALA B 1 114 ? 11.336 -7.332 7.449 1 98.5 114 ALA B N 1
ATOM 2313 C CA . ALA B 1 114 ? 10.695 -8.508 6.855 1 98.5 114 ALA B CA 1
ATOM 2314 C C . ALA B 1 114 ? 9.367 -8.82 7.543 1 98.5 114 ALA B C 1
ATOM 2316 O O . ALA B 1 114 ? 8.391 -9.164 6.883 1 98.5 114 ALA B O 1
ATOM 2317 N N . ASP B 1 115 ? 9.281 -8.68 8.812 1 98.38 115 ASP B N 1
ATOM 2318 C CA . ASP B 1 115 ? 8.055 -8.938 9.57 1 98.38 115 ASP B CA 1
ATOM 2319 C C . ASP B 1 115 ? 6.957 -7.957 9.172 1 98.38 115 ASP B C 1
ATOM 2321 O O . ASP B 1 115 ? 5.805 -8.352 8.984 1 98.38 115 ASP B O 1
ATOM 2325 N N . ASP B 1 116 ? 7.305 -6.711 9.086 1 97.69 116 ASP B N 1
ATOM 2326 C CA . ASP B 1 116 ? 6.316 -5.703 8.711 1 97.69 116 ASP B CA 1
ATOM 2327 C C . ASP B 1 116 ? 5.809 -5.93 7.293 1 97.69 116 ASP B C 1
ATOM 2329 O O . ASP B 1 116 ? 4.609 -5.812 7.031 1 97.69 116 ASP B O 1
ATOM 2333 N N . ALA B 1 117 ? 6.75 -6.227 6.402 1 98.38 117 ALA B N 1
ATOM 2334 C CA . ALA B 1 117 ? 6.379 -6.512 5.02 1 98.38 117 ALA B CA 1
ATOM 2335 C C . ALA B 1 117 ? 5.469 -7.734 4.934 1 98.38 117 ALA B C 1
ATOM 2337 O O . ALA B 1 117 ? 4.48 -7.73 4.199 1 98.38 117 ALA B O 1
ATOM 2338 N N . TRP B 1 118 ? 5.824 -8.773 5.672 1 98.56 118 TRP B N 1
ATOM 2339 C CA . TRP B 1 118 ? 5.016 -9.984 5.707 1 98.56 118 TRP B CA 1
ATOM 2340 C C . TRP B 1 118 ? 3.611 -9.688 6.219 1 98.56 118 TRP B C 1
ATOM 2342 O O . TRP B 1 118 ? 2.621 -10.109 5.617 1 98.56 118 TRP B O 1
ATOM 2352 N N . ARG B 1 119 ? 3.498 -9.008 7.289 1 97.5 119 ARG B N 1
ATOM 2353 C CA . ARG B 1 119 ? 2.201 -8.719 7.887 1 97.5 119 ARG B CA 1
ATOM 2354 C C . ARG B 1 119 ? 1.314 -7.934 6.93 1 97.5 119 ARG B C 1
ATOM 2356 O O . ARG B 1 119 ? 0.137 -8.258 6.754 1 97.5 119 ARG B O 1
ATOM 2363 N N . ARG B 1 120 ? 1.898 -6.914 6.398 1 97.62 120 ARG B N 1
ATOM 2364 C CA . ARG B 1 120 ? 1.148 -6.082 5.465 1 97.62 120 ARG B CA 1
ATOM 2365 C C . ARG B 1 120 ? 0.68 -6.898 4.262 1 97.62 120 ARG B C 1
ATOM 2367 O O . ARG B 1 120 ? -0.476 -6.789 3.846 1 97.62 120 ARG B O 1
ATOM 2374 N N . PHE B 1 121 ? 1.572 -7.641 3.658 1 98.62 121 PHE B N 1
ATOM 2375 C CA . PHE B 1 121 ? 1.25 -8.422 2.473 1 98.62 121 PHE B CA 1
ATOM 2376 C C . PHE B 1 121 ? 0.228 -9.508 2.799 1 98.62 121 PHE B C 1
ATOM 2378 O O . PHE B 1 121 ? -0.714 -9.727 2.035 1 98.62 121 PHE B O 1
ATOM 2385 N N . ALA B 1 122 ? 0.383 -10.18 3.914 1 98.38 122 ALA B N 1
ATOM 2386 C CA . ALA B 1 122 ? -0.565 -11.203 4.352 1 98.38 122 ALA B CA 1
ATOM 2387 C C . ALA B 1 122 ? -1.959 -10.609 4.547 1 98.38 122 ALA B C 1
ATOM 2389 O O . ALA B 1 122 ? -2.955 -11.203 4.125 1 98.38 122 ALA B O 1
ATOM 2390 N N . ASN B 1 123 ? -1.994 -9.469 5.164 1 97.12 123 ASN B N 1
ATOM 2391 C CA . ASN B 1 123 ? -3.264 -8.781 5.352 1 97.12 123 ASN B CA 1
ATOM 2392 C C . ASN B 1 123 ? -3.918 -8.438 4.016 1 97.12 123 ASN B C 1
ATOM 2394 O O . ASN B 1 123 ? -5.129 -8.586 3.855 1 97.12 123 ASN B O 1
ATOM 2398 N N . ALA B 1 124 ? -3.117 -7.984 3.084 1 98 124 ALA B N 1
ATOM 2399 C CA . ALA B 1 124 ? -3.619 -7.641 1.757 1 98 124 ALA B CA 1
ATOM 2400 C C . ALA B 1 124 ? -4.137 -8.883 1.03 1 98 124 ALA B C 1
ATOM 2402 O O . ALA B 1 124 ? -5.188 -8.836 0.388 1 98 124 ALA B O 1
ATOM 2403 N N . ILE B 1 125 ? -3.412 -9.945 1.136 1 98.44 125 ILE B N 1
ATOM 2404 C CA . ILE B 1 125 ? -3.832 -11.203 0.514 1 98.44 125 ILE B CA 1
ATOM 2405 C C . ILE B 1 125 ? -5.156 -11.656 1.119 1 98.44 125 ILE B C 1
ATOM 2407 O O . ILE B 1 125 ? -6.07 -12.062 0.396 1 98.44 125 ILE B O 1
ATOM 2411 N N . ASN B 1 126 ? -5.273 -11.602 2.389 1 97.12 126 ASN B N 1
ATOM 2412 C CA . ASN B 1 126 ? -6.527 -11.969 3.035 1 97.12 126 ASN B CA 1
ATOM 2413 C C . ASN B 1 126 ? -7.688 -11.109 2.535 1 97.12 126 ASN B C 1
ATOM 2415 O O . ASN B 1 126 ? -8.781 -11.625 2.295 1 97.12 126 ASN B O 1
ATOM 2419 N N . ALA B 1 127 ? -7.465 -9.852 2.436 1 96.69 127 ALA B N 1
ATOM 2420 C CA . ALA B 1 127 ? -8.484 -8.938 1.926 1 96.69 127 ALA B CA 1
ATOM 2421 C C . ALA B 1 127 ? -8.883 -9.305 0.501 1 96.69 127 ALA B C 1
ATOM 2423 O O . ALA B 1 127 ? -10.078 -9.336 0.175 1 96.69 127 ALA B O 1
ATOM 2424 N N . VAL B 1 128 ? -7.871 -9.57 -0.324 1 96.81 128 VAL B N 1
ATOM 2425 C CA . VAL B 1 128 ? -8.086 -9.961 -1.713 1 96.81 128 VAL B CA 1
ATOM 2426 C C . VAL B 1 128 ? -8.969 -11.211 -1.766 1 96.81 128 VAL B C 1
ATOM 2428 O O . VAL B 1 128 ? -9.945 -11.258 -2.523 1 96.81 128 VAL B O 1
ATOM 2431 N N . LEU B 1 129 ? -8.633 -12.156 -0.946 1 96.69 129 LEU B N 1
ATOM 2432 C CA . LEU B 1 129 ? -9.375 -13.414 -0.93 1 96.69 129 LEU B CA 1
ATOM 2433 C C . LEU B 1 129 ? -10.805 -13.203 -0.451 1 96.69 129 LEU B C 1
ATOM 2435 O O . LEU B 1 129 ? -11.734 -13.844 -0.942 1 96.69 129 LEU B O 1
ATOM 2439 N N . THR B 1 130 ? -10.984 -12.297 0.43 1 94.56 130 THR B N 1
ATOM 2440 C CA . THR B 1 130 ? -12.297 -12.023 1.013 1 94.56 130 THR B CA 1
ATOM 2441 C C . THR B 1 130 ? -13.227 -11.391 -0.018 1 94.56 130 THR B C 1
ATOM 2443 O O . THR B 1 130 ? -14.383 -11.789 -0.144 1 94.56 130 THR B O 1
ATOM 2446 N N . VAL B 1 131 ? -12.773 -10.508 -0.807 1 93.81 131 VAL B N 1
ATOM 2447 C CA . VAL B 1 131 ? -13.648 -9.719 -1.666 1 93.81 131 VAL B CA 1
ATOM 2448 C C . VAL B 1 131 ? -13.766 -10.383 -3.037 1 93.81 131 VAL B C 1
ATOM 2450 O O . VAL B 1 131 ? -14.555 -9.953 -3.879 1 93.81 131 VAL B O 1
ATOM 2453 N N . ASN B 1 132 ? -12.93 -11.367 -3.291 1 94.88 132 ASN B N 1
ATOM 2454 C CA . ASN B 1 132 ? -12.969 -12.148 -4.523 1 94.88 132 ASN B CA 1
ATOM 2455 C C . ASN B 1 132 ? -13.234 -13.625 -4.246 1 94.88 132 ASN B C 1
ATOM 2457 O O . ASN B 1 132 ? -12.297 -14.43 -4.227 1 94.88 132 ASN B O 1
ATOM 2461 N N . PRO B 1 133 ? -14.508 -13.969 -4.105 1 93.75 133 PRO B N 1
ATOM 2462 C CA . PRO B 1 133 ? -14.859 -15.32 -3.678 1 93.75 133 PRO B CA 1
ATOM 2463 C C . PRO B 1 133 ? -14.742 -16.344 -4.805 1 93.75 133 PRO B C 1
ATOM 2465 O O . PRO B 1 133 ? -15.328 -17.422 -4.727 1 93.75 133 PRO B O 1
ATOM 2468 N N . HIS B 1 134 ? -13.977 -16.109 -5.824 1 95.94 134 HIS B N 1
ATOM 2469 C CA . HIS B 1 134 ? -13.781 -17.016 -6.949 1 95.94 134 HIS B CA 1
ATOM 2470 C C . HIS B 1 134 ? -13.047 -18.281 -6.512 1 95.94 134 HIS B C 1
ATOM 2472 O O . HIS B 1 134 ? -12.227 -18.25 -5.594 1 95.94 134 HIS B O 1
ATOM 2478 N N . PRO B 1 135 ? -13.336 -19.406 -7.176 1 97.25 135 PRO B N 1
ATOM 2479 C CA . PRO B 1 135 ? -12.664 -20.656 -6.832 1 97.25 135 PRO B CA 1
ATOM 2480 C C . PRO B 1 135 ? -11.148 -20.578 -7.016 1 97.25 135 PRO B C 1
ATOM 2482 O O . PRO B 1 135 ? -10.398 -21.172 -6.23 1 97.25 135 PRO B O 1
ATOM 2485 N N . THR B 1 136 ? -10.68 -19.938 -8.062 1 97.94 136 THR B N 1
ATOM 2486 C CA . THR B 1 136 ? -9.25 -19.812 -8.359 1 97.94 136 THR B CA 1
ATOM 2487 C C . THR B 1 136 ? -8.898 -18.359 -8.656 1 97.94 136 THR B C 1
ATOM 2489 O O . THR B 1 136 ? -9.523 -17.719 -9.508 1 97.94 136 THR B O 1
ATOM 2492 N N . LEU B 1 137 ? -7.957 -17.844 -7.91 1 98.38 137 LEU B N 1
ATOM 2493 C CA . LEU B 1 137 ? -7.469 -16.484 -8.078 1 98.38 137 LEU B CA 1
ATOM 2494 C C . LEU B 1 137 ? -5.98 -16.469 -8.406 1 98.38 137 LEU B C 1
ATOM 2496 O O . LEU B 1 137 ? -5.215 -17.266 -7.871 1 98.38 137 LEU B O 1
ATOM 2500 N N . ALA B 1 138 ? -5.574 -15.57 -9.289 1 98.81 138 ALA B N 1
ATOM 2501 C CA . ALA B 1 138 ? -4.16 -15.281 -9.508 1 98.81 138 ALA B CA 1
ATOM 2502 C C . ALA B 1 138 ? -3.805 -13.883 -8.992 1 98.81 138 ALA B C 1
ATOM 2504 O O . ALA B 1 138 ? -4.508 -12.914 -9.281 1 98.81 138 ALA B O 1
ATOM 2505 N N . VAL B 1 139 ? -2.781 -13.82 -8.203 1 98.94 139 VAL B N 1
ATOM 2506 C CA . VAL B 1 139 ? -2.244 -12.555 -7.73 1 98.94 139 VAL B CA 1
ATOM 2507 C C . VAL B 1 139 ? -0.849 -12.328 -8.312 1 98.94 139 VAL B C 1
ATOM 2509 O O . VAL B 1 139 ? 0.055 -13.141 -8.094 1 98.94 139 VAL B O 1
ATOM 2512 N N . VAL B 1 140 ? -0.677 -11.258 -9.094 1 99 140 VAL B N 1
ATOM 2513 C CA . VAL B 1 140 ? 0.633 -10.867 -9.602 1 99 140 VAL B CA 1
ATOM 2514 C C . VAL B 1 140 ? 1.269 -9.844 -8.656 1 99 140 VAL B C 1
ATOM 2516 O O . VAL B 1 140 ? 0.729 -8.758 -8.453 1 99 140 VAL B O 1
ATOM 2519 N N . ALA B 1 141 ? 2.373 -10.18 -8.094 1 98.94 141 ALA B N 1
ATOM 2520 C CA . ALA B 1 141 ? 3.055 -9.344 -7.105 1 98.94 141 ALA B CA 1
ATOM 2521 C C . ALA B 1 141 ? 4.57 -9.438 -7.266 1 98.94 141 ALA B C 1
ATOM 2523 O O . ALA B 1 141 ? 5.094 -9.32 -8.375 1 98.94 141 ALA B O 1
ATOM 2524 N N . HIS B 1 142 ? 5.316 -9.594 -6.109 1 98.75 142 HIS B N 1
ATOM 2525 C CA . HIS B 1 142 ? 6.758 -9.391 -6.16 1 98.75 142 HIS B CA 1
ATOM 2526 C C . HIS B 1 142 ? 7.496 -10.5 -5.41 1 98.75 142 HIS B C 1
ATOM 2528 O O . HIS B 1 142 ? 6.891 -11.227 -4.625 1 98.75 142 HIS B O 1
ATOM 2534 N N . GLY B 1 143 ? 8.766 -10.609 -5.703 1 98.56 143 GLY B N 1
ATOM 2535 C CA . GLY B 1 143 ? 9.555 -11.742 -5.234 1 98.56 143 GLY B CA 1
ATOM 2536 C C . GLY B 1 143 ? 9.68 -11.797 -3.725 1 98.56 143 GLY B C 1
ATOM 2537 O O . GLY B 1 143 ? 9.469 -12.844 -3.119 1 98.56 143 GLY B O 1
ATOM 2538 N N . THR B 1 144 ? 10.008 -10.672 -3.104 1 98.44 144 THR B N 1
ATOM 2539 C CA . THR B 1 144 ? 10.297 -10.68 -1.674 1 98.44 144 THR B CA 1
ATOM 2540 C C . THR B 1 144 ? 9.039 -10.977 -0.869 1 98.44 144 THR B C 1
ATOM 2542 O O . THR B 1 144 ? 9.039 -11.852 -0.004 1 98.44 144 THR B O 1
ATOM 2545 N N . VAL B 1 145 ? 7.949 -10.352 -1.145 1 98.81 145 VAL B N 1
ATOM 2546 C CA . VAL B 1 145 ? 6.738 -10.484 -0.343 1 98.81 145 VAL B CA 1
ATOM 2547 C C . VAL B 1 145 ? 6.102 -11.852 -0.596 1 98.81 145 VAL B C 1
ATOM 2549 O O . VAL B 1 145 ? 5.547 -12.461 0.319 1 98.81 145 VAL B O 1
ATOM 2552 N N . ILE B 1 146 ? 6.168 -12.344 -1.848 1 98.88 146 ILE B N 1
ATOM 2553 C CA . ILE B 1 146 ? 5.684 -13.688 -2.145 1 98.88 146 ILE B CA 1
ATOM 2554 C C . ILE B 1 146 ? 6.477 -14.711 -1.339 1 98.88 146 ILE B C 1
ATOM 2556 O O . ILE B 1 146 ? 5.898 -15.609 -0.722 1 98.88 146 ILE B O 1
ATOM 2560 N N . SER B 1 147 ? 7.805 -14.578 -1.317 1 98.81 147 SER B N 1
ATOM 2561 C CA . SER B 1 147 ? 8.672 -15.516 -0.6 1 98.81 147 SER B CA 1
ATOM 2562 C C . SER B 1 147 ? 8.398 -15.469 0.901 1 98.81 147 SER B C 1
ATOM 2564 O O . SER B 1 147 ? 8.359 -16.516 1.559 1 98.81 147 SER B O 1
ATOM 2566 N N . LEU B 1 148 ? 8.211 -14.281 1.439 1 98.75 148 LEU B N 1
ATOM 2567 C CA . LEU B 1 148 ? 7.914 -14.133 2.859 1 98.75 148 LEU B CA 1
ATOM 2568 C C . LEU B 1 148 ? 6.633 -14.875 3.225 1 98.75 148 LEU B C 1
ATOM 2570 O O . LEU B 1 148 ? 6.602 -15.633 4.195 1 98.75 148 LEU B O 1
ATOM 2574 N N . LEU B 1 149 ? 5.59 -14.672 2.455 1 98.75 149 LEU B N 1
ATOM 2575 C CA . LEU B 1 149 ? 4.289 -15.266 2.738 1 98.75 149 LEU B CA 1
ATOM 2576 C C . LEU B 1 149 ? 4.348 -16.781 2.629 1 98.75 149 LEU B C 1
ATOM 2578 O O . LEU B 1 149 ? 3.979 -17.5 3.568 1 98.75 149 LEU B O 1
ATOM 2582 N N . ALA B 1 150 ? 4.828 -17.281 1.488 1 98.56 150 ALA B N 1
ATOM 2583 C CA . ALA B 1 150 ? 4.828 -18.719 1.212 1 98.56 150 ALA B CA 1
ATOM 2584 C C . ALA B 1 150 ? 5.777 -19.453 2.152 1 98.56 150 ALA B C 1
ATOM 2586 O O . ALA B 1 150 ? 5.461 -20.547 2.635 1 98.56 150 ALA B O 1
ATOM 2587 N N . ALA B 1 151 ? 6.977 -18.906 2.391 1 98.44 151 ALA B N 1
ATOM 2588 C CA . ALA B 1 151 ? 7.961 -19.578 3.234 1 98.44 151 ALA B CA 1
ATOM 2589 C C . ALA B 1 151 ? 7.438 -19.75 4.656 1 98.44 151 ALA B C 1
ATOM 2591 O O . ALA B 1 151 ? 7.547 -20.828 5.238 1 98.44 151 ALA B O 1
ATOM 2592 N N . ARG B 1 152 ? 6.879 -18.703 5.199 1 97.88 152 ARG B N 1
ATOM 2593 C CA . ARG B 1 152 ? 6.395 -18.75 6.574 1 97.88 152 ARG B CA 1
ATOM 2594 C C . ARG B 1 152 ? 5.258 -19.766 6.723 1 97.88 152 ARG B C 1
ATOM 2596 O O . ARG B 1 152 ? 5.238 -20.547 7.672 1 97.88 152 ARG B O 1
ATOM 2603 N N . ALA B 1 153 ? 4.375 -19.766 5.781 1 97.75 153 ALA B N 1
ATOM 2604 C CA . ALA B 1 153 ? 3.209 -20.641 5.848 1 97.75 153 ALA B CA 1
ATOM 2605 C C . ALA B 1 153 ? 3.605 -22.109 5.66 1 97.75 153 ALA B C 1
ATOM 2607 O O . ALA B 1 153 ? 2.865 -23.016 6.047 1 97.75 153 ALA B O 1
ATOM 2608 N N . ASN B 1 154 ? 4.738 -22.375 5.059 1 98.12 154 ASN B N 1
ATOM 2609 C CA . ASN B 1 154 ? 5.082 -23.75 4.672 1 98.12 154 ASN B CA 1
ATOM 2610 C C . ASN B 1 154 ? 6.367 -24.203 5.352 1 98.12 154 ASN B C 1
ATOM 2612 O O . ASN B 1 154 ? 6.902 -25.266 5.02 1 98.12 154 ASN B O 1
ATOM 2616 N N . GLY B 1 155 ? 6.965 -23.438 6.266 1 97.44 155 GLY B N 1
ATOM 2617 C CA . GLY B 1 155 ? 8.172 -23.828 6.977 1 97.44 155 GLY B CA 1
ATOM 2618 C C . GLY B 1 155 ? 9.383 -23.938 6.07 1 97.44 155 GLY B C 1
ATOM 2619 O O . GLY B 1 155 ? 10.211 -24.844 6.23 1 97.44 155 GLY B O 1
ATOM 2620 N N . LEU B 1 156 ? 9.438 -23.125 5.07 1 97.69 156 LEU B N 1
ATOM 2621 C CA . LEU B 1 156 ? 10.57 -23.109 4.141 1 97.69 156 LEU B CA 1
ATOM 2622 C C . LEU B 1 156 ? 11.562 -22.016 4.508 1 97.69 156 LEU B C 1
ATOM 2624 O O . LEU B 1 156 ? 11.211 -21.078 5.23 1 97.69 156 LEU B O 1
ATOM 2628 N N . ASP B 1 157 ? 12.781 -22.188 4.008 1 98 157 ASP B N 1
ATOM 2629 C CA . ASP B 1 157 ? 13.758 -21.094 4.082 1 98 157 ASP B CA 1
ATOM 2630 C C . ASP B 1 157 ? 13.414 -19.984 3.094 1 98 157 ASP B C 1
ATOM 2632 O O . ASP B 1 157 ? 13.461 -20.188 1.879 1 98 157 ASP B O 1
ATOM 2636 N N . ALA B 1 158 ? 13.117 -18.859 3.629 1 98.06 158 ALA B N 1
ATOM 2637 C CA . ALA B 1 158 ? 12.625 -17.766 2.807 1 98.06 158 ALA B CA 1
ATOM 2638 C C . ALA B 1 158 ? 13.688 -17.281 1.823 1 98.06 158 ALA B C 1
ATOM 2640 O O . ALA B 1 158 ? 13.375 -16.922 0.689 1 98.06 158 ALA B O 1
ATOM 2641 N N . PHE B 1 159 ? 14.914 -17.219 2.275 1 98.06 159 PHE B N 1
ATOM 2642 C CA . PHE B 1 159 ? 15.992 -16.766 1.407 1 98.06 159 PHE B CA 1
ATOM 2643 C C . PHE B 1 159 ? 16.156 -17.688 0.215 1 98.06 159 PHE B C 1
ATOM 2645 O O . PHE B 1 159 ? 16.281 -17.234 -0.923 1 98.06 159 PHE B O 1
ATOM 2652 N N . THR B 1 160 ? 16.188 -18.969 0.439 1 98 160 THR B N 1
ATOM 2653 C CA . THR B 1 160 ? 16.328 -19.953 -0.626 1 98 160 THR B CA 1
ATOM 2654 C C . THR B 1 160 ? 15.164 -19.844 -1.608 1 98 160 THR B C 1
ATOM 2656 O O . THR B 1 160 ? 15.367 -19.906 -2.824 1 98 160 THR B O 1
ATOM 2659 N N . LEU B 1 161 ? 13.953 -19.75 -1.109 1 98.25 161 LEU B N 1
ATOM 2660 C CA . LEU B 1 161 ? 12.781 -19.578 -1.971 1 98.25 161 LEU B CA 1
ATOM 2661 C C . LEU B 1 161 ? 12.898 -18.312 -2.803 1 98.25 161 LEU B C 1
ATOM 2663 O O . LEU B 1 161 ? 12.648 -18.328 -4.012 1 98.25 161 LEU B O 1
ATOM 2667 N N . TRP B 1 162 ? 13.281 -17.203 -2.184 1 98.19 162 TRP B N 1
ATOM 2668 C CA . TRP B 1 162 ? 13.453 -15.914 -2.848 1 98.19 162 TRP B CA 1
ATOM 2669 C C . TRP B 1 162 ? 14.477 -16.016 -3.975 1 98.19 162 TRP B C 1
ATOM 2671 O O . TRP B 1 162 ? 14.242 -15.531 -5.082 1 98.19 162 TRP B O 1
ATOM 2681 N N . GLU B 1 163 ? 15.562 -16.656 -3.744 1 96.94 163 GLU B N 1
ATOM 2682 C CA . GLU B 1 163 ? 16.625 -16.812 -4.734 1 96.94 163 GLU B CA 1
ATOM 2683 C C . GLU B 1 163 ? 16.156 -17.656 -5.922 1 96.94 163 GLU B C 1
ATOM 2685 O O . GLU B 1 163 ? 16.578 -17.422 -7.055 1 96.94 163 GLU B O 1
ATOM 2690 N N . SER B 1 164 ? 15.289 -18.547 -5.68 1 97.44 164 SER B N 1
ATOM 2691 C CA . SER B 1 164 ? 14.867 -19.484 -6.711 1 97.44 164 SER B CA 1
ATOM 2692 C C . SER B 1 164 ? 13.719 -18.922 -7.543 1 97.44 164 SER B C 1
ATOM 2694 O O . SER B 1 164 ? 13.445 -19.391 -8.641 1 97.44 164 SER B O 1
ATOM 2696 N N . LEU B 1 165 ? 12.984 -18 -7.027 1 97.75 165 LEU B N 1
ATOM 2697 C CA . LEU B 1 165 ? 11.797 -17.469 -7.68 1 97.75 165 LEU B CA 1
ATOM 2698 C C . LEU B 1 165 ? 12.188 -16.5 -8.797 1 97.75 165 LEU B C 1
ATOM 2700 O O . LEU B 1 165 ? 12.68 -15.398 -8.523 1 97.75 165 LEU B O 1
ATOM 2704 N N . ARG B 1 166 ? 11.984 -16.828 -10.023 1 97.62 166 ARG B N 1
ATOM 2705 C CA . ARG B 1 166 ? 12.297 -15.992 -11.172 1 97.62 166 ARG B CA 1
ATOM 2706 C C . ARG B 1 166 ? 11.062 -15.234 -11.64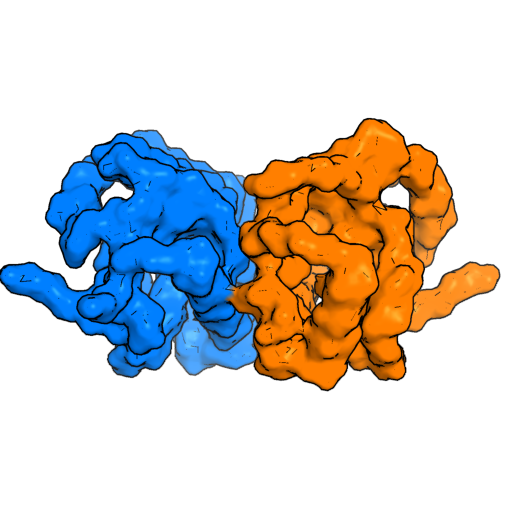8 1 97.62 166 ARG B C 1
ATOM 2708 O O . ARG B 1 166 ? 9.938 -15.539 -11.227 1 97.62 166 ARG B O 1
ATOM 2715 N N . CYS B 1 167 ? 11.289 -14.211 -12.43 1 98.5 167 CYS B N 1
ATOM 2716 C CA . CYS B 1 167 ? 10.164 -13.492 -13.023 1 98.5 167 CYS B CA 1
ATOM 2717 C C . CYS B 1 167 ? 9.242 -14.453 -13.773 1 98.5 167 CYS B C 1
ATOM 2719 O O . CYS B 1 167 ? 9.711 -15.367 -14.453 1 98.5 167 CYS B O 1
ATOM 2721 N N . LEU B 1 168 ? 7.93 -14.266 -13.602 1 98.62 168 LEU B N 1
ATOM 2722 C CA . LEU B 1 168 ? 6.852 -15.047 -14.203 1 98.62 168 LEU B CA 1
ATOM 2723 C C . LEU B 1 168 ? 6.777 -16.438 -13.594 1 98.62 168 LEU B C 1
ATOM 2725 O O . LEU B 1 168 ? 6.047 -17.297 -14.086 1 98.62 168 LEU B O 1
ATOM 2729 N N . ASP B 1 169 ? 7.516 -16.656 -12.492 1 98.19 169 ASP B N 1
ATOM 2730 C CA . ASP B 1 169 ? 7.324 -17.891 -11.758 1 98.19 169 ASP B CA 1
ATOM 2731 C C . ASP B 1 169 ? 5.996 -17.891 -11 1 98.19 169 ASP B C 1
ATOM 2733 O O . ASP B 1 169 ? 5.453 -16.828 -10.703 1 98.19 169 ASP B O 1
ATOM 2737 N N . LEU B 1 170 ? 5.559 -19.125 -10.664 1 97.31 170 LEU B N 1
ATOM 2738 C CA . LEU B 1 170 ? 4.238 -19.375 -10.094 1 97.31 170 LEU B CA 1
ATOM 2739 C C . LEU B 1 170 ? 4.336 -20.234 -8.852 1 97.31 170 LEU B C 1
ATOM 2741 O O . LEU B 1 170 ? 5.062 -21.234 -8.836 1 97.31 170 LEU B O 1
ATOM 2745 N N . LEU B 1 171 ? 3.738 -19.828 -7.77 1 98.25 171 LEU B N 1
ATOM 2746 C CA . LEU B 1 171 ? 3.443 -20.672 -6.625 1 98.25 171 LEU B CA 1
ATOM 2747 C C . LEU B 1 171 ? 1.94 -20.891 -6.477 1 98.25 171 LEU B C 1
ATOM 2749 O O . LEU B 1 171 ? 1.174 -19.922 -6.438 1 98.25 171 LEU B O 1
ATOM 2753 N N . THR B 1 172 ? 1.493 -22.078 -6.469 1 98.31 172 THR B N 1
ATOM 2754 C CA . THR B 1 172 ? 0.089 -22.422 -6.262 1 98.31 172 THR B CA 1
ATOM 2755 C C . THR B 1 172 ? -0.157 -22.844 -4.816 1 98.31 172 THR B C 1
ATOM 2757 O O . THR B 1 172 ? 0.488 -23.766 -4.316 1 98.31 172 THR B O 1
ATOM 2760 N N . LEU B 1 173 ? -1.048 -22.156 -4.199 1 98.25 173 LEU B N 1
ATOM 2761 C CA . LEU B 1 173 ? -1.322 -22.375 -2.785 1 98.25 173 LEU B CA 1
ATOM 2762 C C . LEU B 1 173 ? -2.799 -22.672 -2.559 1 98.25 173 LEU B C 1
ATOM 2764 O O . LEU B 1 173 ? -3.648 -22.281 -3.363 1 98.25 173 LEU B O 1
ATOM 2768 N N . ASP B 1 174 ? -3.045 -23.391 -1.471 1 97.44 174 ASP B N 1
ATOM 2769 C CA . ASP B 1 174 ? -4.395 -23.406 -0.913 1 97.44 174 ASP B CA 1
ATOM 2770 C C . ASP B 1 174 ? -4.762 -22.031 -0.359 1 97.44 174 ASP B C 1
ATOM 2772 O O . ASP B 1 174 ? -4.027 -21.453 0.452 1 97.44 174 ASP B O 1
ATOM 2776 N N . ALA B 1 175 ? -5.883 -21.469 -0.761 1 97 175 ALA B N 1
ATOM 2777 C CA . ALA B 1 175 ? -6.234 -20.094 -0.395 1 97 175 ALA B CA 1
ATOM 2778 C C . ALA B 1 175 ? -6.492 -19.984 1.104 1 97 175 ALA B C 1
ATOM 2780 O O . ALA B 1 175 ? -6.277 -18.922 1.695 1 97 175 ALA B O 1
ATOM 2781 N N . GLY B 1 176 ? -6.953 -21 1.739 1 94.62 176 GLY B N 1
ATOM 2782 C CA . GLY B 1 176 ? -7.277 -20.969 3.156 1 94.62 176 GLY B CA 1
ATOM 2783 C C . GLY B 1 176 ? -6.062 -21.125 4.051 1 94.62 176 GLY B C 1
ATOM 2784 O O . GLY B 1 176 ? -5.836 -20.312 4.941 1 94.62 176 GLY B O 1
ATOM 2785 N N . THR B 1 177 ? -5.176 -22.094 3.699 1 96 177 THR B N 1
ATOM 2786 C CA . THR B 1 177 ? -4.07 -22.453 4.582 1 96 177 THR B CA 1
ATOM 2787 C C . THR B 1 177 ? -2.762 -21.844 4.086 1 96 177 THR B C 1
ATOM 2789 O O . THR B 1 177 ? -1.769 -21.812 4.812 1 96 177 THR B O 1
ATOM 2792 N N . LEU B 1 178 ? -2.699 -21.406 2.855 1 97.62 178 LEU B N 1
ATOM 2793 C CA . LEU B 1 178 ? -1.517 -20.875 2.188 1 97.62 178 LEU B CA 1
ATOM 2794 C C . LEU B 1 178 ? -0.439 -21.953 2.059 1 97.62 178 LEU B C 1
ATOM 2796 O O . LEU B 1 178 ? 0.744 -21.625 1.918 1 97.62 178 LEU B O 1
ATOM 2800 N N . ARG B 1 179 ? -0.872 -23.203 2.1 1 97.06 179 ARG B N 1
ATOM 2801 C CA . ARG B 1 179 ? 0.054 -24.312 1.879 1 97.06 179 ARG B CA 1
ATOM 2802 C C . ARG B 1 179 ? 0.295 -24.531 0.39 1 97.06 179 ARG B C 1
ATOM 2804 O O . ARG B 1 179 ? -0.637 -24.453 -0.414 1 97.06 179 ARG B O 1
ATOM 2811 N N . LEU B 1 180 ? 1.492 -24.734 0.058 1 97.25 180 LEU B N 1
ATOM 2812 C CA . LEU B 1 180 ? 1.869 -25.016 -1.324 1 97.25 180 LEU B CA 1
ATOM 2813 C C . LEU B 1 180 ? 1.223 -26.297 -1.816 1 97.25 180 LEU B C 1
ATOM 2815 O O . LEU B 1 180 ? 1.193 -27.297 -1.096 1 97.25 180 LEU B O 1
ATOM 2819 N N . ARG B 1 181 ? 0.667 -26.125 -2.996 1 93.38 181 ARG B N 1
ATOM 2820 C CA . ARG B 1 181 ? 0.13 -27.328 -3.637 1 93.38 181 ARG B CA 1
ATOM 2821 C C . ARG B 1 181 ? 1.16 -27.953 -4.57 1 93.38 181 ARG B C 1
ATOM 2823 O O . ARG B 1 181 ? 1.914 -27.25 -5.238 1 93.38 181 ARG B O 1
ATOM 2830 N N . GLU B 1 182 ? 1.462 -29.156 -4.375 1 73.81 182 GLU B N 1
ATOM 2831 C CA . GLU B 1 182 ? 2.373 -29.844 -5.277 1 73.81 182 GLU B CA 1
ATOM 2832 C C . GLU B 1 182 ? 1.853 -29.828 -6.715 1 73.81 182 GLU B C 1
ATOM 2834 O O . GLU B 1 182 ? 0.641 -29.828 -6.941 1 73.81 182 GLU B O 1
ATOM 2839 N N . PRO B 1 183 ? 2.844 -29.281 -7.641 1 59 183 PRO B N 1
ATOM 2840 C CA . PRO B 1 183 ? 2.42 -29.391 -9.039 1 59 183 PRO B CA 1
ATOM 2841 C C . PRO B 1 183 ? 1.777 -30.734 -9.367 1 59 183 PRO B C 1
ATOM 2843 O O . PRO B 1 183 ? 2.145 -31.75 -8.781 1 59 183 PRO B O 1
ATOM 2846 N N . SER B 1 184 ? 0.369 -30.594 -9.773 1 42.38 184 SER B N 1
ATOM 2847 C CA . SER B 1 184 ? -0.166 -31.875 -10.219 1 42.38 184 SER B CA 1
ATOM 2848 C C . SER B 1 184 ? 0.817 -32.594 -11.141 1 42.38 184 SER B C 1
ATOM 2850 O O . SER B 1 184 ? 1.377 -31.984 -12.055 1 42.38 184 SER B O 1
ATOM 2852 N N . ARG B 1 185 ? 1.528 -33.594 -10.648 1 38.69 185 ARG B N 1
ATOM 2853 C CA . ARG B 1 185 ? 2.203 -34.469 -11.609 1 38.69 185 ARG B CA 1
ATOM 2854 C C . ARG B 1 185 ? 1.275 -34.812 -12.758 1 38.69 185 ARG B C 1
ATOM 2856 O O . ARG B 1 185 ? 0.064 -34.938 -12.57 1 38.69 185 ARG B O 1
#

Sequence (370 aa):
MPRTLHLIKHGQPTLVPDVPAHEWHLAPDALDGLPDLLARLDPRPDFVVCSEEPKAKATAQALAAALGVPCRPMLGLHEHLRYGNELVSADEFQNRFRRFFAEPGQVVVGEESADDAWRRFANAINAVLTVNPHPTLAVVAHGTVISLLAARANGLDAFTLWESLRCLDLLTLDAGTLRLREPSRMPRTLHLIKHGQPTLVPDVPAHEWHLAPDALDGLPDLLARLDPRPDFVVCSEEPKAKATAQALAAALGVPCRPMLGLHEHLRYGNELVSADEFQNRFRRFFAEPGQVVVGEESADDAWRRFANAINAVLTVNPHPTLAVVAHGTVISLLAARANGLDAFTLWESLRCLDLLTLDAGTLRLREPSR

Radius of gyration: 20.72 Å; Cα contacts (8 Å, |Δi|>4): 733; chains: 2; bounding box: 54×65×48 Å

InterPro domains:
  IPR013078 Histidine phosphatase superfamily, clade-1 [PF00300] (35-163)
  IPR029033 Histidine phosphatase superfamily [G3DSA:3.40.50.1240] (2-181)
  IPR029033 Histidine phosphatase superfamily [SSF53254] (2-169)

Solvent-accessible surface area (backbone atoms only — not comparable to full-atom values): 19335 Å² total; per-residue (Å²): 131,86,36,37,30,36,43,28,25,23,34,43,58,41,87,51,87,94,45,36,66,68,69,27,40,57,32,97,70,32,64,72,57,46,69,62,41,58,74,64,47,74,73,65,54,62,35,33,34,15,9,71,35,48,21,16,35,54,40,34,49,55,50,17,61,76,68,71,37,57,64,48,67,43,79,56,37,55,58,64,50,40,74,68,69,74,88,62,54,71,66,57,48,52,52,40,47,47,48,21,60,74,39,31,86,38,67,65,51,63,52,38,21,44,49,58,36,32,52,44,36,52,47,27,49,52,30,51,52,65,78,46,81,56,62,22,35,31,37,20,27,35,54,66,42,50,21,45,49,44,16,66,53,57,76,47,61,36,51,63,48,36,74,67,56,47,65,52,33,78,47,48,21,34,56,87,70,41,35,73,52,74,75,81,124,129,85,36,36,30,34,43,26,24,24,34,42,55,42,88,51,86,94,45,36,67,68,69,28,40,57,31,96,71,33,62,73,58,46,68,62,42,58,74,65,47,75,73,66,55,62,36,34,35,16,9,70,35,48,22,15,36,54,40,33,51,53,51,16,60,75,69,72,37,56,63,47,68,44,77,54,37,55,58,64,50,42,74,68,69,76,88,63,52,72,65,56,48,52,54,40,47,50,47,22,60,74,39,30,86,39,67,65,53,63,51,38,21,46,48,58,35,33,52,43,35,50,46,27,49,52,30,50,50,65,78,46,81,55,62,24,35,30,37,21,26,35,52,66,44,50,20,45,49,44,16,66,53,58,77,47,62,37,52,61,48,36,73,66,57,47,64,53,33,77,48,46,21,33,56,86,69,40,34,71,52,75,75,79,125